Protein AF-A0A7S0VQ17-F1 (afdb_monomer_lite)

Structure (mmCIF, N/CA/C/O backbone):
data_AF-A0A7S0VQ17-F1
#
_entry.id   AF-A0A7S0VQ17-F1
#
loop_
_atom_site.group_PDB
_atom_site.id
_atom_site.type_symbol
_atom_site.label_atom_id
_atom_site.label_alt_id
_atom_site.label_comp_id
_atom_site.label_asym_id
_atom_site.label_entity_id
_atom_site.label_seq_id
_atom_site.pdbx_PDB_ins_code
_atom_site.Cartn_x
_atom_site.Cartn_y
_atom_site.Cartn_z
_atom_site.occupancy
_atom_site.B_iso_or_equiv
_atom_site.auth_seq_id
_atom_site.auth_comp_id
_atom_site.auth_asym_id
_atom_site.auth_atom_id
_atom_site.pdbx_PDB_model_num
ATOM 1 N N . GLY A 1 1 ? 33.296 15.749 -27.685 1.00 45.66 1 GLY A N 1
ATOM 2 C CA . GLY A 1 1 ? 31.907 15.418 -27.319 1.00 45.66 1 GLY A CA 1
ATOM 3 C C . GLY A 1 1 ? 31.870 13.959 -26.936 1.00 45.66 1 GLY A C 1
ATOM 4 O O . GLY A 1 1 ? 32.444 13.172 -27.673 1.00 45.66 1 GLY A O 1
ATOM 5 N N . GLY A 1 2 ? 31.323 13.618 -25.769 1.00 75.00 2 GLY A N 1
ATOM 6 C CA . GLY A 1 2 ? 31.223 12.223 -25.325 1.00 75.00 2 GLY A CA 1
ATOM 7 C C . GLY A 1 2 ? 30.151 11.460 -26.105 1.00 75.00 2 GLY A C 1
ATOM 8 O O . GLY A 1 2 ? 29.160 12.051 -26.528 1.00 75.00 2 GLY A O 1
ATOM 9 N N . GLU A 1 3 ? 30.366 10.164 -26.311 1.00 83.06 3 GLU A N 1
ATOM 10 C CA . GLU A 1 3 ? 29.398 9.268 -26.946 1.00 83.06 3 GLU A CA 1
ATOM 11 C C . GLU A 1 3 ? 28.172 9.067 -26.041 1.00 83.06 3 GLU A C 1
ATOM 13 O O . GLU A 1 3 ? 28.322 8.828 -24.839 1.00 83.06 3 GLU A O 1
ATOM 18 N N . ALA A 1 4 ? 26.966 9.149 -26.611 1.00 90.06 4 ALA A N 1
ATOM 19 C CA . ALA A 1 4 ? 25.723 8.927 -25.878 1.00 90.06 4 ALA A CA 1
ATOM 20 C C . ALA A 1 4 ? 25.688 7.517 -25.261 1.00 90.06 4 ALA A C 1
ATOM 22 O O . ALA A 1 4 ? 26.099 6.536 -25.886 1.00 90.06 4 ALA A O 1
ATOM 23 N N . GLN A 1 5 ? 25.193 7.425 -24.029 1.00 93.00 5 GLN A N 1
ATOM 24 C CA . GLN A 1 5 ? 25.152 6.192 -23.247 1.00 93.00 5 GLN A CA 1
ATOM 25 C C . GLN A 1 5 ? 23.711 5.801 -22.936 1.00 93.00 5 GLN A C 1
ATOM 27 O O . GLN A 1 5 ? 22.866 6.675 -22.746 1.00 93.00 5 GLN A O 1
ATOM 32 N N . VAL A 1 6 ? 23.458 4.497 -22.833 1.00 93.75 6 VAL A N 1
ATOM 33 C CA . VAL A 1 6 ? 22.172 3.926 -22.414 1.00 93.75 6 VAL A CA 1
ATOM 34 C C . VAL A 1 6 ? 22.350 2.727 -21.503 1.00 93.75 6 VAL A C 1
ATOM 36 O O . VAL A 1 6 ? 23.448 2.193 -21.346 1.00 93.75 6 VAL A O 1
ATOM 39 N N . TRP A 1 7 ? 21.250 2.304 -20.890 1.00 93.56 7 TRP A N 1
ATOM 40 C CA . TRP A 1 7 ? 21.247 1.240 -19.900 1.00 93.56 7 TRP A CA 1
ATOM 41 C C . TRP A 1 7 ? 20.634 -0.042 -20.448 1.00 93.56 7 TRP A C 1
ATOM 43 O O . TRP A 1 7 ? 19.640 -0.031 -21.173 1.00 93.56 7 TRP A O 1
ATOM 53 N N . ILE A 1 8 ? 21.220 -1.166 -20.048 1.00 92.94 8 ILE A N 1
ATOM 54 C CA . ILE A 1 8 ? 20.712 -2.507 -20.331 1.00 92.94 8 ILE A CA 1
ATOM 55 C C . ILE A 1 8 ? 20.720 -3.356 -19.058 1.00 92.94 8 ILE A C 1
ATOM 57 O O . ILE A 1 8 ? 21.554 -3.161 -18.175 1.00 92.94 8 ILE A O 1
ATOM 61 N N . SER A 1 9 ? 19.810 -4.325 -18.955 1.00 93.25 9 SER A N 1
ATOM 62 C CA . SER A 1 9 ? 19.790 -5.299 -17.858 1.00 93.25 9 SER A CA 1
ATOM 63 C C . SER A 1 9 ? 21.137 -6.020 -17.732 1.00 93.25 9 SER A C 1
ATOM 65 O O . SER A 1 9 ? 21.588 -6.656 -18.689 1.00 93.25 9 SER A O 1
ATOM 67 N N . LYS A 1 10 ? 21.772 -5.985 -16.547 1.00 93.62 10 LYS A N 1
ATOM 68 C CA . LYS A 1 10 ? 22.988 -6.779 -16.280 1.00 93.62 10 LYS A CA 1
ATOM 69 C C . LYS A 1 10 ? 22.721 -8.261 -16.488 1.00 93.62 10 LYS A C 1
ATOM 71 O O . LYS A 1 10 ? 23.574 -8.954 -17.026 1.00 93.62 10 LYS A O 1
ATOM 76 N N . LEU A 1 11 ? 21.545 -8.748 -16.094 1.00 92.31 11 LEU A N 1
ATOM 77 C CA . LEU A 1 11 ? 21.175 -10.150 -16.275 1.00 92.31 11 LEU A CA 1
ATOM 78 C C . LEU A 1 11 ? 21.203 -10.536 -17.756 1.00 92.31 11 LEU A C 1
ATOM 80 O O . LEU A 1 11 ? 21.809 -11.545 -18.118 1.00 92.31 11 LEU A O 1
ATOM 84 N N . TRP A 1 12 ? 20.593 -9.718 -18.616 1.00 93.94 12 TRP A N 1
ATOM 85 C CA . TRP A 1 12 ? 20.619 -9.962 -20.056 1.00 93.94 12 TRP A CA 1
ATOM 86 C C . TRP A 1 12 ? 22.035 -9.822 -20.628 1.00 93.94 12 TRP A C 1
ATOM 88 O O . TRP A 1 12 ? 22.472 -10.675 -21.396 1.00 93.94 12 TRP A O 1
ATOM 98 N N . TRP A 1 13 ? 22.789 -8.811 -20.192 1.00 93.56 13 TRP A N 1
ATOM 99 C CA . TRP A 1 13 ? 24.187 -8.616 -20.584 1.00 93.56 13 TRP A CA 1
ATOM 100 C C . TRP A 1 13 ? 25.060 -9.838 -20.262 1.00 93.56 13 TRP A C 1
ATOM 102 O O . TRP A 1 13 ? 25.805 -10.321 -21.113 1.00 93.56 13 TRP A O 1
ATOM 112 N N . HIS A 1 14 ? 24.929 -10.390 -19.054 1.00 93.25 14 HIS A N 1
ATOM 113 C CA . HIS A 1 14 ? 25.629 -11.609 -18.657 1.00 93.25 14 HIS A CA 1
ATOM 114 C C . HIS A 1 14 ? 25.197 -12.817 -19.489 1.00 93.25 14 HIS A C 1
ATOM 116 O O . HIS A 1 14 ? 26.055 -13.613 -19.865 1.00 93.25 14 HIS A O 1
ATOM 122 N N . ARG A 1 15 ? 23.907 -12.956 -19.822 1.00 93.50 15 ARG A N 1
ATOM 123 C CA . ARG A 1 15 ? 23.448 -14.012 -20.738 1.00 93.50 15 ARG A CA 1
ATOM 124 C C . ARG A 1 15 ? 24.112 -13.864 -22.104 1.00 93.50 15 ARG A C 1
ATOM 126 O O . ARG A 1 15 ? 24.720 -14.817 -22.571 1.00 93.50 15 ARG A O 1
ATOM 133 N N . TRP A 1 16 ? 24.077 -12.676 -22.702 1.00 93.50 16 TRP A N 1
ATOM 134 C CA . TRP A 1 16 ? 24.693 -12.417 -24.008 1.00 93.50 16 TRP A CA 1
ATOM 135 C C . TRP A 1 16 ? 26.184 -12.784 -24.060 1.00 93.50 16 TRP A C 1
ATOM 137 O O . TRP A 1 16 ? 26.630 -13.342 -25.057 1.00 93.50 16 TRP A O 1
ATOM 147 N N . LEU A 1 17 ? 26.937 -12.549 -22.981 1.00 92.94 17 LEU A N 1
ATOM 148 C CA . LEU A 1 17 ? 28.355 -12.921 -22.904 1.00 92.94 17 LEU A CA 1
ATOM 149 C C . LEU A 1 17 ? 28.613 -14.432 -22.799 1.00 92.94 17 LEU A C 1
ATOM 151 O O . LEU A 1 17 ? 29.710 -14.874 -23.129 1.00 92.94 17 LEU A O 1
ATOM 155 N N . ASN A 1 18 ? 27.651 -15.213 -22.306 1.00 93.56 18 ASN A N 1
ATOM 156 C CA . ASN A 1 18 ? 27.879 -16.607 -21.907 1.00 93.56 18 ASN A CA 1
ATOM 157 C C . ASN A 1 18 ? 27.032 -17.629 -22.678 1.00 93.56 18 ASN A C 1
ATOM 159 O O . ASN A 1 18 ? 27.250 -18.829 -22.520 1.00 93.56 18 ASN A O 1
ATOM 163 N N . VAL A 1 19 ? 26.070 -17.196 -23.499 1.00 91.12 19 VAL A N 1
ATOM 164 C CA . VAL A 1 19 ? 25.218 -18.102 -24.282 1.00 91.12 19 VAL A CA 1
ATOM 165 C C . VAL A 1 19 ? 25.188 -17.740 -25.765 1.00 91.12 19 VAL A C 1
ATOM 167 O O . VAL A 1 19 ? 25.248 -16.575 -26.144 1.00 91.12 19 VAL A O 1
ATOM 170 N N . VAL A 1 20 ? 25.042 -18.760 -26.619 1.00 85.50 20 VAL A N 1
ATOM 171 C CA . VAL A 1 20 ? 25.032 -18.617 -28.090 1.00 85.50 20 VAL A CA 1
ATOM 172 C C . VAL A 1 20 ? 23.834 -17.794 -28.583 1.00 85.50 20 VAL A C 1
ATOM 174 O O . VAL A 1 20 ? 23.954 -17.034 -29.543 1.00 85.50 20 VAL A O 1
ATOM 177 N N . ASN A 1 21 ? 22.680 -17.926 -27.922 1.00 89.94 21 ASN A N 1
ATOM 178 C CA . ASN A 1 21 ? 21.474 -17.160 -28.218 1.00 89.94 21 ASN A CA 1
ATOM 179 C C . ASN A 1 21 ? 20.815 -16.683 -26.909 1.00 89.94 21 ASN A C 1
ATOM 181 O O . ASN A 1 21 ? 20.117 -17.468 -26.267 1.00 89.94 21 ASN A O 1
ATOM 185 N N . PRO A 1 22 ? 21.024 -15.421 -26.494 1.00 90.56 22 PRO A N 1
ATOM 186 C CA . PRO A 1 22 ? 20.433 -14.877 -25.269 1.00 90.56 22 PRO A CA 1
ATOM 187 C C . PRO A 1 22 ? 18.929 -14.588 -25.377 1.00 90.56 22 PRO A C 1
ATOM 189 O O . PRO A 1 22 ? 18.312 -14.256 -24.365 1.00 90.56 22 PRO A O 1
ATOM 192 N N . GLY A 1 23 ? 18.341 -14.705 -26.574 1.00 92.00 23 GLY A N 1
ATOM 193 C CA . GLY A 1 23 ? 16.976 -14.267 -26.856 1.00 92.00 23 GLY A CA 1
ATOM 194 C C . GLY A 1 23 ? 16.841 -12.738 -26.948 1.00 92.00 23 GLY A C 1
ATOM 195 O O . GLY A 1 23 ? 17.851 -12.026 -26.931 1.00 92.00 23 GLY A O 1
ATOM 196 N N . PRO A 1 24 ? 15.601 -12.221 -27.061 1.00 94.12 24 PRO A N 1
ATOM 197 C CA . PRO A 1 24 ? 15.336 -10.785 -27.117 1.00 94.12 24 PRO A CA 1
ATOM 198 C C . PRO A 1 24 ? 15.858 -10.033 -25.894 1.00 94.12 24 PRO A C 1
ATOM 200 O O . PRO A 1 24 ? 15.916 -10.593 -24.797 1.00 94.12 24 PRO A O 1
ATOM 203 N N . ILE A 1 25 ? 16.219 -8.759 -26.076 1.00 92.38 25 ILE A N 1
ATOM 204 C CA . ILE A 1 25 ? 16.595 -7.866 -24.975 1.00 92.38 25 ILE A CA 1
ATOM 205 C C . ILE A 1 25 ? 15.400 -7.725 -24.035 1.00 92.38 25 ILE A C 1
ATOM 207 O O . ILE A 1 25 ? 14.359 -7.172 -24.401 1.00 92.38 25 ILE A O 1
ATOM 211 N N . ASP A 1 26 ? 15.575 -8.250 -22.828 1.00 85.75 26 ASP A N 1
ATOM 212 C CA . ASP A 1 26 ? 14.535 -8.353 -21.815 1.00 85.75 26 ASP A CA 1
ATOM 213 C C . ASP A 1 26 ? 14.658 -7.229 -20.777 1.00 85.75 26 ASP A C 1
ATOM 215 O O . ASP A 1 26 ? 15.728 -7.000 -20.204 1.00 85.75 26 ASP A O 1
ATOM 219 N N . LEU A 1 27 ? 13.536 -6.547 -20.537 1.00 82.31 27 LEU A N 1
ATOM 220 C CA . LEU A 1 27 ? 13.373 -5.515 -19.509 1.00 82.31 27 LEU A CA 1
ATOM 221 C C . LEU A 1 27 ? 12.431 -5.959 -18.385 1.00 82.31 27 LEU A C 1
ATOM 223 O O . LEU A 1 27 ? 11.995 -5.129 -17.586 1.00 82.31 27 LEU A O 1
ATOM 227 N N . THR A 1 28 ? 12.094 -7.246 -18.323 1.00 78.69 28 THR A N 1
ATOM 228 C CA . THR A 1 28 ? 11.279 -7.813 -17.251 1.00 78.69 28 THR A CA 1
ATOM 229 C C . THR A 1 28 ? 11.915 -7.470 -15.906 1.00 78.69 28 THR A C 1
ATOM 231 O O . THR A 1 28 ? 13.086 -7.759 -15.659 1.00 78.69 28 THR A O 1
ATOM 234 N N . GLY A 1 29 ? 11.140 -6.805 -15.048 1.00 83.31 29 GLY A N 1
ATOM 235 C CA . GLY A 1 29 ? 11.601 -6.267 -13.764 1.00 83.31 29 GLY A CA 1
ATOM 236 C C . GLY A 1 29 ? 11.938 -4.770 -13.764 1.00 83.31 29 GLY A C 1
ATOM 237 O O . GLY A 1 29 ? 12.129 -4.220 -12.689 1.00 83.31 2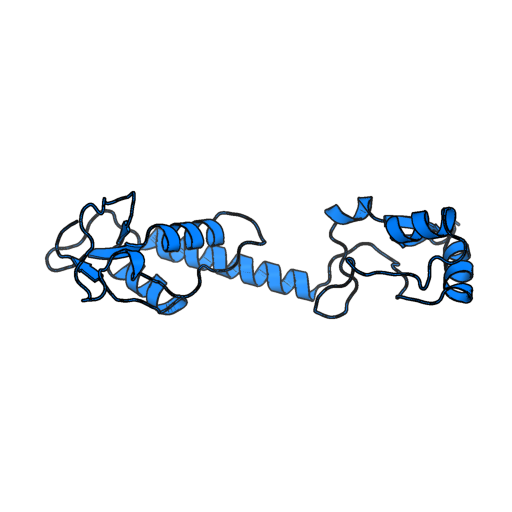9 GLY A O 1
ATOM 238 N N . PHE A 1 30 ? 11.949 -4.103 -14.923 1.00 89.94 30 PHE A N 1
ATOM 239 C CA . PHE A 1 30 ? 12.161 -2.649 -15.056 1.00 89.94 30 PHE A CA 1
ATOM 240 C C . PHE A 1 30 ? 10.968 -1.924 -15.692 1.00 89.94 30 PHE A C 1
ATOM 242 O O . PHE A 1 30 ? 11.077 -0.775 -16.117 1.00 89.94 30 PHE A O 1
ATOM 249 N N . THR A 1 31 ? 9.826 -2.597 -15.795 1.00 88.69 31 THR A N 1
ATOM 250 C CA . THR A 1 31 ? 8.562 -2.033 -16.274 1.00 88.69 31 THR A CA 1
ATOM 251 C C . THR A 1 31 ? 7.527 -2.102 -15.163 1.00 88.69 31 THR A C 1
ATOM 253 O O . THR A 1 31 ? 7.357 -3.159 -14.554 1.00 88.69 31 THR A O 1
ATOM 256 N N . CYS A 1 32 ? 6.816 -1.008 -14.906 1.00 90.81 32 CYS A N 1
ATOM 257 C CA . CYS A 1 32 ? 5.714 -1.013 -13.946 1.00 90.81 32 CYS A CA 1
ATOM 258 C C . CYS A 1 32 ? 4.404 -1.521 -14.570 1.00 90.81 32 CYS A C 1
ATOM 260 O O . CYS A 1 32 ? 4.297 -1.707 -15.784 1.00 90.81 32 CYS A O 1
ATOM 262 N N . HIS A 1 33 ? 3.372 -1.681 -13.736 1.00 90.94 33 HIS A N 1
ATOM 263 C CA . HIS A 1 33 ? 2.029 -2.101 -14.156 1.00 90.94 33 HIS A CA 1
ATOM 264 C C . HIS A 1 33 ? 1.339 -1.113 -15.118 1.00 90.94 33 HIS A C 1
ATOM 266 O O . HIS A 1 33 ? 0.485 -1.517 -15.899 1.00 90.94 33 HIS A O 1
ATOM 272 N N . HIS A 1 34 ? 1.786 0.150 -15.167 1.00 92.06 34 HIS A N 1
ATOM 273 C CA . HIS A 1 34 ? 1.348 1.129 -16.173 1.00 92.06 34 HIS A CA 1
ATOM 274 C C . HIS A 1 34 ? 1.980 0.930 -17.560 1.00 92.06 34 HIS A C 1
ATOM 276 O O . HIS A 1 34 ? 1.771 1.763 -18.443 1.00 92.06 34 HIS A O 1
ATOM 282 N N . GLY A 1 35 ? 2.824 -0.091 -17.741 1.00 88.44 35 GLY A N 1
ATOM 283 C CA . GLY A 1 35 ? 3.521 -0.372 -19.000 1.00 88.44 35 GLY A CA 1
ATOM 284 C C . GLY A 1 35 ? 4.672 0.587 -19.322 1.00 88.44 35 GLY A C 1
ATOM 285 O O . GLY A 1 35 ? 5.131 0.634 -20.461 1.00 88.44 35 GLY A O 1
ATOM 286 N N . LYS A 1 36 ? 5.143 1.372 -18.345 1.00 88.31 36 LYS A N 1
ATOM 287 C CA . LYS A 1 36 ? 6.258 2.321 -18.499 1.00 88.31 36 LYS A CA 1
ATOM 288 C C . LYS A 1 36 ? 7.530 1.759 -17.877 1.00 88.31 36 LYS A C 1
ATOM 290 O O . LYS A 1 36 ? 7.460 0.992 -16.918 1.00 88.31 36 LYS A O 1
ATOM 295 N N . VAL A 1 37 ? 8.687 2.187 -18.384 1.00 88.50 37 VAL A N 1
ATOM 296 C CA . VAL A 1 37 ? 9.970 1.945 -17.712 1.00 88.50 37 VAL A CA 1
ATOM 297 C C . VAL A 1 37 ? 9.916 2.581 -16.319 1.00 88.50 37 VAL A C 1
ATOM 299 O O . VAL A 1 37 ? 9.515 3.735 -16.167 1.00 88.50 37 VAL A O 1
ATOM 302 N N . HIS A 1 38 ? 10.263 1.801 -15.303 1.00 91.19 38 HIS A N 1
ATOM 303 C CA . HIS A 1 38 ? 10.283 2.199 -13.904 1.00 91.19 38 HIS A CA 1
ATOM 304 C C . HIS A 1 38 ? 11.505 1.561 -13.253 1.00 91.19 38 HIS A C 1
ATOM 306 O O . HIS A 1 38 ? 11.574 0.344 -13.093 1.00 91.19 38 HIS A O 1
ATOM 312 N N . ILE A 1 39 ? 12.477 2.400 -12.918 1.00 91.31 39 ILE A N 1
ATOM 313 C CA . ILE A 1 39 ? 13.777 2.004 -12.393 1.00 91.31 39 ILE A CA 1
ATOM 314 C C . ILE A 1 39 ? 14.041 2.868 -11.159 1.00 91.31 39 ILE A C 1
ATOM 316 O O . ILE A 1 39 ? 14.520 3.999 -11.295 1.00 91.31 39 ILE A O 1
ATOM 320 N N . PRO A 1 40 ? 13.709 2.367 -9.959 1.00 87.69 40 PRO A N 1
ATOM 321 C CA . PRO A 1 40 ? 14.085 3.014 -8.714 1.00 87.69 40 PRO A CA 1
ATOM 322 C C . PRO A 1 40 ? 15.611 3.137 -8.596 1.00 87.69 40 PRO A C 1
ATOM 324 O O . PRO A 1 40 ? 16.331 2.287 -9.126 1.00 87.69 40 PRO A O 1
ATOM 327 N N . PRO A 1 41 ? 16.137 4.121 -7.845 1.00 85.81 41 PRO A N 1
ATOM 328 C CA . PRO A 1 41 ? 17.580 4.251 -7.620 1.00 85.81 41 PRO A CA 1
ATOM 329 C C . PRO A 1 41 ? 18.240 2.977 -7.065 1.00 85.81 41 PRO A C 1
ATOM 331 O O . PRO A 1 41 ? 19.373 2.654 -7.413 1.00 85.81 41 PRO A O 1
ATOM 334 N N . SER A 1 42 ? 17.516 2.199 -6.254 1.00 87.50 42 SER A N 1
ATOM 335 C CA . SER A 1 42 ? 17.981 0.909 -5.722 1.00 87.50 42 SER A CA 1
ATOM 336 C C . SER A 1 42 ? 18.246 -0.152 -6.799 1.00 87.50 42 SER A C 1
ATOM 338 O O . SER A 1 42 ? 18.993 -1.101 -6.554 1.00 87.50 42 SER A O 1
ATOM 340 N N . ASP A 1 43 ? 17.680 0.011 -7.995 1.00 90.69 43 ASP A N 1
ATOM 341 C CA . ASP A 1 43 ? 17.804 -0.926 -9.109 1.00 90.69 43 ASP A CA 1
ATOM 342 C C . ASP A 1 43 ? 18.894 -0.540 -10.118 1.00 90.69 43 ASP A C 1
ATOM 344 O O . ASP A 1 43 ? 19.218 -1.345 -10.995 1.00 90.69 43 ASP A O 1
ATOM 348 N N . GLU A 1 44 ? 19.546 0.619 -9.965 1.00 90.31 44 GLU A N 1
ATOM 349 C CA . GLU A 1 44 ? 20.668 1.034 -10.822 1.00 90.31 44 GLU A CA 1
ATOM 350 C C . GLU A 1 44 ? 21.789 -0.018 -10.837 1.00 90.31 44 GLU A C 1
ATOM 352 O O . GLU A 1 44 ? 22.346 -0.353 -11.886 1.00 90.31 44 GLU A O 1
ATOM 357 N N . ALA A 1 45 ? 22.063 -0.641 -9.687 1.00 92.31 45 ALA A N 1
ATOM 358 C CA . ALA A 1 45 ? 23.064 -1.697 -9.562 1.00 92.31 45 ALA A CA 1
ATOM 359 C C . ALA A 1 45 ? 22.753 -2.945 -10.411 1.00 92.31 45 ALA A C 1
ATOM 361 O O . ALA A 1 45 ? 23.650 -3.765 -10.626 1.00 92.31 45 ALA A O 1
ATOM 362 N N . LYS A 1 46 ? 21.526 -3.102 -10.919 1.00 93.00 46 LYS A N 1
ATOM 363 C CA . LYS A 1 46 ? 21.106 -4.192 -11.815 1.00 93.00 46 LYS A CA 1
ATOM 364 C C . LYS A 1 46 ? 21.270 -3.833 -13.297 1.00 93.00 46 LYS A C 1
ATOM 366 O O . LYS A 1 46 ? 21.003 -4.680 -14.150 1.00 93.00 46 LYS A O 1
ATOM 371 N N . LEU A 1 47 ? 21.737 -2.625 -13.617 1.00 93.19 47 LEU A N 1
ATOM 372 C CA . LEU A 1 47 ? 21.879 -2.121 -14.982 1.00 93.19 47 LEU A CA 1
ATOM 373 C C . LEU A 1 47 ? 23.343 -1.917 -15.379 1.00 93.19 47 LEU A C 1
ATOM 375 O O . LEU A 1 47 ? 24.218 -1.621 -14.565 1.00 93.19 47 LEU A O 1
ATOM 379 N N . LYS A 1 48 ? 23.628 -2.115 -16.662 1.00 92.69 48 LYS A N 1
ATOM 380 C CA . LYS A 1 48 ? 24.928 -1.877 -17.280 1.00 92.69 48 LYS A CA 1
ATOM 381 C C . LYS A 1 48 ? 24.798 -0.690 -18.226 1.00 92.69 48 LYS A C 1
ATOM 383 O O . LYS A 1 48 ? 23.988 -0.725 -19.145 1.00 92.69 48 LYS A O 1
ATOM 388 N N . CYS A 1 49 ? 25.610 0.336 -17.995 1.00 94.06 49 CYS A N 1
ATOM 389 C CA . CYS A 1 49 ? 25.765 1.454 -18.915 1.00 94.06 49 CYS A CA 1
ATOM 390 C C . CYS A 1 49 ? 26.633 1.015 -20.106 1.00 94.06 49 CYS A C 1
ATOM 392 O O . CYS A 1 49 ? 27.711 0.432 -19.901 1.00 94.06 49 CYS A O 1
ATOM 394 N N . ILE A 1 50 ? 26.128 1.230 -21.319 1.00 94.19 50 ILE A N 1
ATOM 395 C CA . ILE A 1 50 ? 26.772 0.888 -22.588 1.00 94.19 50 ILE A CA 1
ATOM 396 C C . ILE A 1 50 ? 26.650 2.051 -23.584 1.00 94.19 50 ILE A C 1
ATOM 398 O O . ILE A 1 50 ? 25.678 2.810 -23.527 1.00 94.19 50 ILE A O 1
ATOM 402 N N . PRO A 1 51 ? 27.576 2.163 -24.548 1.00 95.62 51 PRO A N 1
ATOM 403 C CA . PRO A 1 51 ? 27.427 3.105 -25.648 1.00 95.62 51 PRO A CA 1
ATOM 404 C C . PRO A 1 51 ? 26.180 2.835 -26.501 1.00 95.62 51 PRO A C 1
ATOM 406 O O . PRO A 1 51 ? 25.825 1.676 -26.739 1.00 95.62 51 PRO A O 1
ATOM 409 N N . VAL A 1 52 ? 25.550 3.893 -27.024 1.00 94.38 52 VAL A N 1
ATOM 410 C CA . VAL A 1 52 ? 24.405 3.789 -27.956 1.00 94.38 52 VAL A CA 1
ATOM 411 C C . VAL A 1 52 ? 24.744 2.940 -29.182 1.00 94.38 52 VAL A C 1
ATOM 413 O O . VAL A 1 52 ? 23.930 2.129 -29.606 1.00 94.38 52 VAL A O 1
ATOM 416 N N . THR A 1 53 ? 25.966 3.041 -29.700 1.00 94.88 53 THR A N 1
ATOM 417 C CA . THR A 1 53 ? 26.415 2.236 -30.847 1.00 94.88 53 THR A CA 1
ATOM 418 C C . THR A 1 53 ? 26.386 0.731 -30.559 1.00 94.88 53 THR A C 1
ATOM 420 O O . THR A 1 53 ? 26.009 -0.068 -31.419 1.00 94.88 53 THR A O 1
ATOM 423 N N . VAL A 1 54 ? 26.728 0.328 -29.330 1.00 94.81 54 VAL A N 1
ATOM 424 C CA . VAL A 1 54 ? 26.621 -1.065 -28.873 1.00 94.81 54 VAL A CA 1
ATOM 425 C C . VAL A 1 54 ? 25.152 -1.470 -28.767 1.00 94.81 54 VAL A C 1
ATOM 427 O O . VAL A 1 54 ? 24.787 -2.555 -29.217 1.00 94.81 54 VAL A O 1
ATOM 430 N N . TRP A 1 55 ? 24.299 -0.602 -28.219 1.00 94.38 55 TRP A N 1
ATOM 431 C CA . TRP A 1 55 ? 22.855 -0.838 -28.161 1.00 94.38 55 TRP A CA 1
ATOM 432 C C . TRP A 1 55 ? 22.249 -1.074 -29.551 1.00 94.38 55 TRP A C 1
ATOM 434 O O . TRP A 1 55 ? 21.548 -2.069 -29.739 1.00 94.38 55 TRP A O 1
ATOM 444 N N . ASP A 1 56 ? 22.568 -0.226 -30.530 1.00 94.31 56 ASP A N 1
ATOM 445 C CA . ASP A 1 56 ? 22.039 -0.310 -31.896 1.00 94.31 56 ASP A CA 1
ATOM 446 C C . ASP A 1 56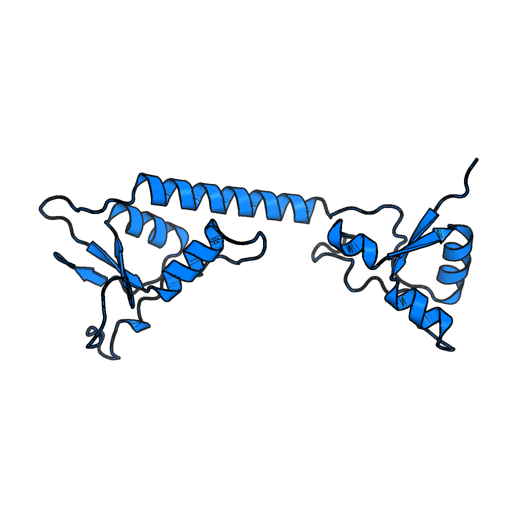 ? 22.389 -1.650 -32.562 1.00 94.31 56 ASP A C 1
ATOM 448 O O . ASP A 1 56 ? 21.541 -2.294 -33.190 1.00 94.31 56 ASP A O 1
ATOM 452 N N . ALA A 1 57 ? 23.618 -2.132 -32.358 1.00 94.38 57 ALA A N 1
ATOM 453 C CA . ALA A 1 57 ? 24.041 -3.443 -32.840 1.00 94.38 57 ALA A CA 1
ATOM 454 C C . ALA A 1 57 ? 23.273 -4.593 -32.160 1.00 94.38 57 ALA A C 1
ATOM 456 O O . ALA A 1 57 ? 22.864 -5.556 -32.822 1.00 94.38 57 ALA A O 1
ATOM 457 N N . LEU A 1 58 ? 23.053 -4.504 -30.843 1.00 94.19 58 LEU A N 1
ATOM 458 C CA . LEU A 1 58 ? 22.340 -5.529 -30.079 1.00 94.19 58 LEU A CA 1
ATOM 459 C C . LEU A 1 58 ? 20.854 -5.586 -30.457 1.00 94.19 58 LEU A C 1
ATOM 461 O O . LEU A 1 58 ? 20.344 -6.675 -30.730 1.00 94.19 58 LEU A O 1
ATOM 465 N N . ILE A 1 59 ? 20.163 -4.444 -30.526 1.00 93.94 59 ILE A N 1
ATOM 466 C CA . ILE A 1 59 ? 18.729 -4.397 -30.845 1.00 93.94 59 ILE A CA 1
ATOM 467 C C . ILE A 1 59 ? 18.459 -4.819 -32.293 1.00 93.94 59 ILE A C 1
ATOM 469 O O . ILE A 1 59 ? 17.468 -5.504 -32.555 1.00 93.94 59 ILE A O 1
ATOM 473 N N . ALA A 1 60 ? 19.357 -4.499 -33.234 1.00 94.50 60 ALA A N 1
ATOM 474 C CA . ALA A 1 60 ? 19.235 -4.931 -34.624 1.00 94.50 60 ALA A CA 1
ATOM 475 C C . ALA A 1 60 ? 19.209 -6.462 -34.743 1.00 94.50 60 ALA A C 1
ATOM 477 O O . ALA A 1 60 ? 18.378 -6.998 -35.487 1.00 94.50 60 ALA A O 1
ATOM 478 N N . LYS A 1 61 ? 20.069 -7.148 -33.975 1.00 94.62 61 LYS A N 1
ATOM 479 C CA . LYS A 1 61 ? 20.233 -8.606 -33.995 1.00 94.62 61 LYS A CA 1
ATOM 480 C C . LYS A 1 61 ? 19.211 -9.349 -33.134 1.00 94.62 61 LYS A C 1
ATOM 482 O O . LYS A 1 61 ? 18.619 -10.312 -33.608 1.00 94.62 61 LYS A O 1
ATOM 487 N N . TYR A 1 62 ? 19.020 -8.931 -31.885 1.00 94.44 62 TYR A N 1
ATOM 488 C CA . TYR A 1 62 ? 18.249 -9.697 -30.901 1.00 94.44 62 TYR A CA 1
ATOM 489 C C . TYR A 1 62 ? 16.802 -9.215 -30.744 1.00 94.44 62 TYR A C 1
ATOM 491 O O . TYR A 1 62 ? 15.968 -9.989 -30.280 1.00 94.44 62 TYR A O 1
ATOM 499 N N . LYS A 1 63 ? 16.472 -7.989 -31.189 1.00 93.19 63 LYS A N 1
ATOM 500 C CA . LYS A 1 63 ? 15.174 -7.322 -30.940 1.00 93.19 63 LYS A CA 1
ATOM 501 C C . LYS A 1 63 ? 14.886 -7.193 -29.430 1.00 93.19 63 LYS A C 1
ATOM 503 O O . LYS A 1 63 ? 15.737 -7.523 -28.606 1.00 93.19 63 LYS A O 1
ATOM 508 N N . GLY A 1 64 ? 13.711 -6.687 -29.051 1.00 88.50 64 GLY A N 1
ATOM 509 C CA . GLY A 1 64 ? 13.281 -6.625 -27.649 1.00 88.50 64 GLY A CA 1
ATOM 510 C C . GLY A 1 64 ? 12.816 -5.247 -27.187 1.00 88.50 64 GLY A C 1
ATOM 511 O O . GLY A 1 64 ? 12.371 -4.435 -27.998 1.00 88.50 64 GLY A O 1
ATOM 512 N N . GLY A 1 65 ? 12.860 -5.050 -25.866 1.00 75.00 65 GLY A N 1
ATOM 513 C CA . GLY A 1 65 ? 12.259 -3.914 -25.162 1.00 75.00 65 GLY A CA 1
ATOM 514 C C . GLY A 1 65 ? 12.830 -2.536 -25.530 1.00 75.00 65 GLY A C 1
ATOM 515 O O . GLY A 1 65 ? 13.860 -2.440 -26.200 1.00 75.00 65 GLY A O 1
ATOM 516 N N . PRO A 1 66 ? 12.160 -1.451 -25.096 1.00 83.44 66 PRO A N 1
ATOM 517 C CA . PRO A 1 66 ? 12.589 -0.088 -25.387 1.00 83.44 66 PRO A CA 1
ATOM 518 C C . PRO A 1 66 ? 13.968 0.237 -24.799 1.00 83.44 66 PRO A C 1
ATOM 520 O O . PRO A 1 66 ? 14.412 -0.325 -23.803 1.00 83.44 66 PRO A O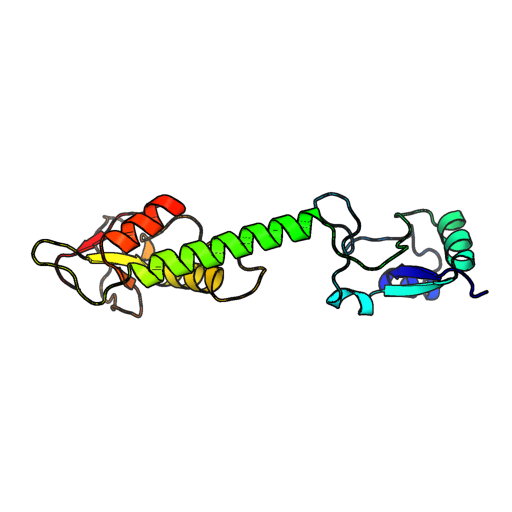 1
ATOM 523 N N . GLN A 1 67 ? 14.640 1.212 -25.396 1.00 85.62 67 GLN A N 1
ATOM 524 C CA . GLN A 1 67 ? 15.896 1.728 -24.870 1.00 85.62 67 GLN A CA 1
ATOM 525 C C . GLN A 1 67 ? 15.674 2.421 -23.516 1.00 85.62 67 GLN A C 1
ATOM 527 O O . GLN A 1 67 ? 14.784 3.263 -23.381 1.00 85.62 67 GLN A O 1
ATOM 532 N N . ILE A 1 68 ? 16.513 2.117 -22.524 1.00 88.25 68 ILE A N 1
ATOM 533 C CA . ILE A 1 68 ? 16.543 2.860 -21.260 1.00 88.25 68 ILE A CA 1
ATOM 534 C C . ILE A 1 68 ? 17.543 4.008 -21.418 1.00 88.25 68 ILE A C 1
ATOM 536 O O . ILE A 1 68 ? 18.745 3.847 -21.201 1.00 88.25 68 ILE A O 1
ATOM 540 N N . GLY A 1 69 ? 17.039 5.171 -21.833 1.00 84.75 69 GLY A N 1
ATOM 541 C CA . GLY A 1 69 ? 17.854 6.379 -22.003 1.00 84.75 69 GLY A CA 1
ATOM 542 C C . GLY A 1 69 ? 18.231 7.065 -20.686 1.00 84.75 69 GLY A C 1
ATOM 543 O O . GLY A 1 69 ? 19.254 7.735 -20.611 1.00 84.75 69 GLY A O 1
ATOM 544 N N . ALA A 1 70 ? 17.429 6.879 -19.637 1.00 83.75 70 ALA A N 1
ATOM 545 C CA . ALA A 1 70 ? 17.666 7.450 -18.318 1.00 83.75 70 ALA A CA 1
ATOM 546 C C . ALA A 1 70 ? 17.106 6.538 -17.224 1.00 83.75 70 ALA A C 1
ATOM 548 O O . ALA A 1 70 ? 16.145 5.798 -17.446 1.00 83.75 70 ALA A O 1
ATOM 549 N N . LEU A 1 71 ? 17.710 6.620 -16.041 1.00 86.50 71 LEU A N 1
ATOM 550 C CA . LEU A 1 71 ? 17.157 6.045 -14.821 1.00 86.50 71 LEU A CA 1
ATOM 551 C C . LEU A 1 71 ? 16.000 6.924 -14.340 1.00 86.50 71 LEU A C 1
ATOM 553 O O . LEU A 1 71 ? 16.030 8.144 -14.515 1.00 86.50 71 LEU A O 1
ATOM 557 N N . GLY A 1 72 ? 14.989 6.316 -13.731 1.00 89.12 72 GLY A N 1
ATOM 558 C CA . GLY A 1 72 ? 13.855 7.064 -13.217 1.00 89.12 72 GLY A CA 1
ATOM 559 C C . GLY A 1 72 ? 12.637 6.200 -12.954 1.00 89.12 72 GLY A C 1
ATOM 560 O O . GLY A 1 72 ? 12.425 5.145 -13.554 1.00 89.12 72 GLY A O 1
ATOM 561 N N . GLU A 1 73 ? 11.807 6.688 -12.048 1.00 91.75 73 GLU A N 1
ATOM 562 C CA . GLU A 1 73 ? 10.556 6.050 -11.685 1.00 91.75 73 GLU A CA 1
ATOM 563 C C . GLU A 1 73 ? 9.412 6.596 -12.547 1.00 91.75 73 GLU A C 1
ATOM 565 O O . GLU A 1 73 ? 9.318 7.791 -12.827 1.00 91.75 73 GLU A O 1
ATOM 570 N N . CYS A 1 74 ? 8.502 5.714 -12.962 1.00 92.06 74 CYS A N 1
ATOM 571 C CA . CYS A 1 74 ? 7.245 6.112 -13.591 1.00 92.06 74 CYS A CA 1
ATOM 572 C C . CYS A 1 74 ? 6.488 7.146 -12.730 1.00 92.06 74 CYS A C 1
ATOM 574 O O . CYS A 1 74 ? 6.142 6.859 -11.585 1.00 92.06 74 CYS A O 1
ATOM 576 N N . GLY A 1 75 ? 6.140 8.302 -13.310 1.00 93.19 75 GLY A N 1
ATOM 577 C CA . GLY A 1 75 ? 5.410 9.363 -12.602 1.00 93.19 75 GLY A CA 1
ATOM 578 C C . GLY A 1 75 ? 4.042 8.940 -12.051 1.00 93.19 75 GLY A C 1
ATOM 579 O O . GLY A 1 75 ? 3.611 9.457 -11.030 1.00 93.19 75 GLY A O 1
ATOM 580 N N . GLN A 1 76 ? 3.382 7.951 -12.667 1.00 94.94 76 GLN A N 1
ATOM 581 C CA . GLN A 1 76 ? 2.142 7.388 -12.113 1.00 94.94 76 GLN A CA 1
ATOM 582 C C . GLN A 1 76 ? 2.410 6.531 -10.869 1.00 94.94 76 GLN A C 1
ATOM 584 O O . GLN A 1 76 ? 1.665 6.634 -9.905 1.00 94.94 76 GLN A O 1
ATOM 589 N N . CYS A 1 77 ? 3.493 5.742 -10.845 1.00 92.94 77 CYS A N 1
ATOM 590 C CA . CYS A 1 77 ? 3.895 5.007 -9.640 1.00 92.94 77 CYS A CA 1
ATOM 591 C C . CYS A 1 77 ? 4.266 5.955 -8.496 1.00 92.94 77 CYS A C 1
ATOM 593 O O . CYS A 1 77 ? 3.964 5.663 -7.342 1.00 92.94 77 CYS A O 1
ATOM 595 N N . LEU A 1 78 ? 4.917 7.080 -8.811 1.00 92.44 78 LEU A N 1
ATOM 596 C CA . LEU A 1 78 ? 5.227 8.112 -7.820 1.00 92.44 78 LEU A CA 1
ATOM 597 C C . LEU A 1 78 ? 3.945 8.728 -7.251 1.00 92.44 78 LEU A C 1
ATOM 599 O O . LEU A 1 78 ? 3.786 8.759 -6.036 1.00 92.44 78 LEU A O 1
ATOM 603 N N . ALA A 1 79 ? 3.000 9.116 -8.110 1.00 94.44 79 ALA A N 1
ATOM 604 C CA . ALA A 1 79 ? 1.715 9.661 -7.675 1.00 94.44 79 ALA A CA 1
ATOM 605 C C . ALA A 1 79 ? 0.902 8.661 -6.828 1.00 94.44 79 ALA A C 1
ATOM 607 O O . ALA A 1 79 ? 0.342 9.035 -5.801 1.00 94.44 79 ALA A O 1
ATOM 608 N N . GLU A 1 80 ? 0.867 7.380 -7.211 1.00 93.25 80 GLU A N 1
ATOM 609 C CA . GLU A 1 80 ? 0.227 6.318 -6.418 1.00 93.25 80 GLU A CA 1
ATOM 610 C C . GLU A 1 80 ? 0.877 6.170 -5.036 1.00 93.25 80 GLU A C 1
ATOM 612 O O . GLU A 1 80 ? 0.177 6.044 -4.031 1.00 93.25 80 GLU A O 1
ATOM 617 N N . ARG A 1 81 ? 2.212 6.218 -4.965 1.00 90.94 81 ARG A N 1
ATOM 618 C CA . ARG A 1 81 ? 2.958 6.152 -3.701 1.00 90.94 81 ARG A CA 1
ATOM 619 C C . ARG A 1 81 ? 2.659 7.357 -2.811 1.00 90.94 81 ARG A C 1
ATOM 621 O O . ARG A 1 81 ? 2.350 7.174 -1.637 1.00 90.94 81 ARG A O 1
ATOM 628 N N . GLU A 1 82 ? 2.699 8.563 -3.368 1.00 92.56 82 GLU A N 1
ATOM 629 C CA . GLU A 1 82 ? 2.385 9.800 -2.646 1.00 92.56 82 GLU A CA 1
ATOM 630 C C . GLU A 1 82 ? 0.952 9.803 -2.109 1.00 92.56 82 GLU A C 1
ATOM 632 O O . GLU A 1 82 ? 0.716 10.211 -0.967 1.00 92.56 82 GLU A O 1
ATOM 637 N N . GLU A 1 83 ? -0.002 9.313 -2.902 1.00 93.75 83 GLU A N 1
ATOM 638 C CA . GLU A 1 83 ? -1.396 9.188 -2.487 1.00 93.75 83 GLU A CA 1
ATOM 639 C C . GLU A 1 83 ? -1.554 8.193 -1.333 1.00 93.75 83 GLU A C 1
ATOM 641 O O . GLU A 1 83 ? -2.215 8.487 -0.331 1.00 93.75 83 GLU A O 1
ATOM 646 N N . MET A 1 84 ? -0.889 7.041 -1.426 1.00 93.12 84 MET A N 1
ATOM 647 C CA . MET A 1 84 ? -0.869 6.060 -0.344 1.00 93.12 84 MET A CA 1
ATOM 648 C C . MET A 1 84 ? -0.228 6.625 0.926 1.00 93.12 84 MET A C 1
ATOM 650 O O . MET A 1 84 ? -0.762 6.434 2.018 1.00 93.12 84 MET A O 1
ATOM 654 N N . ASP A 1 85 ? 0.855 7.388 0.807 1.00 92.44 85 ASP A N 1
ATOM 655 C CA . ASP A 1 85 ? 1.506 8.035 1.948 1.00 92.44 85 ASP A CA 1
ATOM 656 C C . ASP A 1 85 ? 0.634 9.116 2.585 1.00 92.44 85 ASP A C 1
ATOM 658 O O . ASP A 1 85 ? 0.592 9.262 3.811 1.00 92.44 85 ASP A O 1
ATOM 662 N N . ARG A 1 86 ? -0.104 9.869 1.766 1.00 94.25 86 ARG A N 1
ATOM 663 C CA . ARG A 1 86 ? -1.087 10.846 2.238 1.00 94.25 86 ARG A CA 1
ATOM 664 C C . ARG A 1 86 ? -2.187 10.158 3.036 1.00 94.25 86 ARG A C 1
ATOM 666 O O . ARG A 1 86 ? -2.528 10.638 4.118 1.00 94.25 86 ARG A O 1
ATOM 673 N N . ARG A 1 87 ? -2.687 9.020 2.549 1.00 95.12 87 ARG A N 1
ATOM 674 C CA . ARG A 1 87 ? -3.658 8.191 3.268 1.00 95.12 87 ARG A CA 1
ATOM 675 C C . ARG A 1 87 ? -3.096 7.686 4.599 1.00 95.12 87 ARG A C 1
ATOM 677 O O . ARG A 1 87 ? -3.750 7.884 5.619 1.00 95.12 87 ARG A O 1
ATOM 684 N N . ARG A 1 88 ? -1.891 7.104 4.618 1.00 95.12 88 ARG A N 1
ATOM 685 C CA . ARG A 1 88 ? -1.233 6.609 5.847 1.00 95.12 88 ARG A CA 1
ATOM 686 C C . ARG A 1 88 ? -1.160 7.691 6.923 1.00 95.12 88 ARG A C 1
ATOM 688 O O . ARG A 1 88 ? -1.638 7.486 8.036 1.00 95.12 88 ARG A O 1
ATOM 695 N N . ARG A 1 89 ? -0.642 8.872 6.563 1.00 94.69 89 ARG A N 1
ATOM 696 C CA . ARG A 1 89 ? -0.544 10.028 7.473 1.00 94.69 89 ARG A CA 1
ATOM 697 C C . ARG A 1 89 ? -1.909 10.495 7.966 1.00 94.69 89 ARG A C 1
ATOM 699 O O . ARG A 1 89 ? -2.052 10.828 9.138 1.00 94.69 89 ARG A O 1
ATOM 706 N N . TYR A 1 90 ? -2.902 10.538 7.080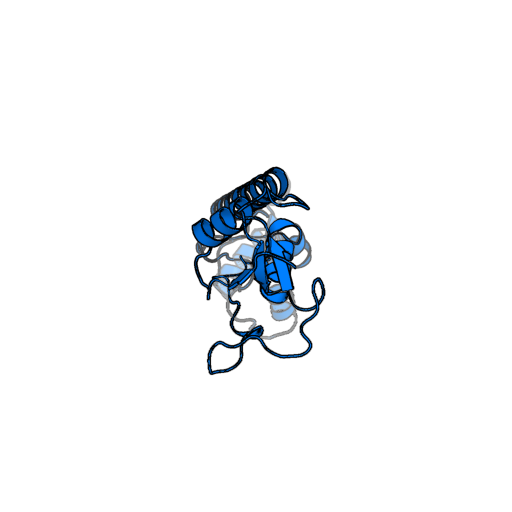 1.00 96.00 90 TYR A N 1
ATOM 707 C CA . TYR A 1 90 ? -4.256 10.949 7.436 1.00 96.00 90 TYR A CA 1
ATOM 708 C C . TYR A 1 90 ? -4.889 9.999 8.458 1.00 96.00 90 TYR A C 1
ATOM 710 O O . TYR A 1 90 ? -5.391 10.454 9.484 1.00 96.00 90 TYR A O 1
ATOM 718 N N . GLU A 1 91 ? -4.824 8.689 8.217 1.00 96.69 91 GLU A N 1
ATOM 719 C CA . GLU A 1 91 ? -5.370 7.688 9.136 1.00 96.69 91 GLU A CA 1
ATOM 720 C C . GLU A 1 91 ? -4.658 7.694 10.489 1.00 96.69 91 GLU A C 1
ATOM 722 O O . GLU A 1 91 ? -5.318 7.709 11.529 1.00 96.69 91 GLU A O 1
ATOM 727 N N . GLN A 1 92 ? -3.322 7.730 10.479 1.00 96.00 92 GLN A N 1
ATOM 728 C CA . GLN A 1 92 ? -2.512 7.797 11.693 1.00 96.00 92 GLN A CA 1
ATOM 729 C C . GLN A 1 92 ? -2.882 9.022 12.532 1.00 96.00 92 GLN A C 1
ATOM 731 O O . GLN A 1 92 ? -3.097 8.897 13.736 1.00 96.00 92 GLN A O 1
ATOM 736 N N . LYS A 1 93 ? -3.003 10.192 11.889 1.00 96.81 93 LYS A N 1
ATOM 737 C CA . LYS A 1 93 ? -3.376 11.444 12.548 1.00 96.81 93 LYS A CA 1
ATOM 738 C C . LYS A 1 93 ? -4.760 11.353 13.186 1.00 96.81 93 LYS A C 1
ATOM 740 O O . LYS A 1 93 ? -4.881 11.639 14.371 1.00 96.81 93 LYS A O 1
ATOM 745 N N . MET A 1 94 ? -5.777 10.920 12.435 1.00 97.69 94 MET A N 1
ATOM 746 C CA . MET A 1 94 ? -7.143 10.835 12.965 1.00 97.69 94 MET A CA 1
ATOM 747 C C . MET A 1 94 ? -7.236 9.890 14.161 1.00 97.69 94 MET A C 1
ATOM 749 O O . MET A 1 94 ? -7.821 10.243 15.176 1.00 97.69 94 MET A O 1
ATOM 753 N N . VAL A 1 95 ? -6.637 8.699 14.067 1.00 97.56 95 VAL A N 1
ATOM 754 C CA . VAL A 1 95 ? -6.672 7.747 15.182 1.00 97.56 95 VAL A CA 1
ATOM 755 C C . VAL A 1 95 ? -5.906 8.299 16.379 1.00 97.56 95 VAL A C 1
ATOM 757 O O . VAL A 1 95 ? -6.418 8.233 17.487 1.00 97.56 95 VAL A O 1
ATOM 760 N N . HIS A 1 96 ? -4.723 8.882 16.176 1.00 96.31 96 HIS A N 1
ATOM 761 C CA . HIS A 1 96 ? -3.928 9.443 17.268 1.00 96.31 96 HIS A CA 1
ATOM 762 C C . HIS A 1 96 ? -4.650 10.576 18.013 1.00 96.31 96 HIS A C 1
ATOM 764 O O . HIS A 1 96 ? -4.601 10.621 19.239 1.00 96.31 96 HIS A O 1
ATOM 770 N N . GLU A 1 97 ? -5.336 11.466 17.292 1.00 97.06 97 GLU A N 1
ATOM 771 C CA . GLU A 1 97 ? -6.087 12.583 17.881 1.00 97.06 97 GLU A CA 1
ATOM 772 C C . GLU A 1 97 ? -7.338 12.117 18.650 1.00 97.06 97 GLU A C 1
ATOM 774 O O . GLU A 1 97 ? -7.727 12.752 19.632 1.00 97.06 97 GLU A O 1
ATOM 779 N N . SER A 1 98 ? -7.941 10.995 18.247 1.00 96.88 98 SER A N 1
ATOM 780 C CA . SER A 1 98 ? -9.163 10.455 18.857 1.00 96.88 98 SER A CA 1
ATOM 781 C C . SER A 1 98 ? -8.918 9.388 19.933 1.00 96.88 98 SER A C 1
ATOM 783 O O . SER A 1 98 ? -9.819 9.102 20.721 1.00 96.88 98 SER A O 1
ATOM 785 N N . ASP A 1 99 ? -7.744 8.754 19.981 1.00 96.38 99 ASP A N 1
ATOM 786 C CA . ASP A 1 99 ? -7.456 7.607 20.851 1.00 96.38 99 ASP A CA 1
ATOM 787 C C . ASP A 1 99 ? -7.248 8.022 22.315 1.00 96.38 99 ASP A C 1
ATOM 789 O O . ASP A 1 99 ? -6.249 8.632 22.696 1.00 96.38 99 ASP A O 1
ATOM 793 N N . LYS A 1 100 ? -8.220 7.665 23.158 1.00 94.06 100 LYS A N 1
ATOM 794 C CA . LYS A 1 100 ? -8.241 7.976 24.591 1.00 94.06 100 LYS A CA 1
ATOM 795 C C . LYS A 1 100 ? -8.075 6.703 25.405 1.00 94.06 100 LYS A C 1
ATOM 797 O O . LYS A 1 100 ? -8.681 5.674 25.115 1.00 94.06 100 LYS A O 1
ATOM 802 N N . THR A 1 101 ? -7.325 6.805 26.498 1.00 91.25 101 THR A N 1
ATOM 803 C CA . THR A 1 101 ? -7.134 5.721 27.476 1.00 91.25 101 THR A CA 1
ATOM 804 C C . THR A 1 101 ? -8.320 5.540 28.428 1.00 91.25 101 THR A C 1
ATOM 806 O O . THR A 1 101 ? -8.310 4.623 29.248 1.00 91.25 101 THR A O 1
ATOM 809 N N . TYR A 1 102 ? -9.350 6.382 28.311 1.00 91.75 102 TYR A N 1
ATOM 810 C CA . TYR A 1 102 ? -10.581 6.332 29.093 1.00 91.75 102 TYR A CA 1
ATOM 811 C C . TYR A 1 102 ? -11.815 6.551 28.206 1.00 91.75 102 TYR A C 1
ATOM 813 O O . TYR A 1 102 ? -11.713 7.032 27.076 1.00 91.75 102 TYR A O 1
ATOM 821 N N . ILE A 1 103 ? -12.982 6.209 28.753 1.00 91.88 103 ILE A N 1
ATOM 822 C CA . ILE A 1 103 ? -14.304 6.471 28.176 1.00 91.88 103 ILE A CA 1
ATOM 823 C C . ILE A 1 103 ? -15.154 7.250 29.185 1.00 91.88 103 ILE A C 1
ATOM 825 O O . ILE A 1 103 ? -14.971 7.095 30.395 1.00 91.88 103 ILE A O 1
ATOM 829 N N . GLU A 1 104 ? -16.075 8.079 28.695 1.00 90.94 104 GLU A N 1
ATOM 830 C CA . GLU A 1 104 ? -17.000 8.836 29.547 1.00 90.94 104 GLU A CA 1
ATOM 831 C C . GLU A 1 104 ? -18.072 7.919 30.170 1.00 90.94 104 GLU A C 1
ATOM 833 O O . GLU A 1 104 ? -18.383 6.856 29.617 1.00 90.94 104 GLU A O 1
ATOM 838 N N . PRO A 1 105 ? -18.700 8.309 31.296 1.00 90.56 105 PRO A N 1
ATOM 839 C CA . PRO A 1 105 ? -19.819 7.564 31.865 1.00 90.56 105 PRO A CA 1
ATOM 840 C C . PRO A 1 105 ? -20.938 7.314 30.841 1.00 90.56 105 PRO A C 1
ATOM 842 O O . PRO A 1 105 ? -21.396 8.227 30.159 1.00 90.56 105 PRO A O 1
ATOM 845 N N . GLY A 1 106 ? -21.387 6.060 30.737 1.00 89.31 106 GLY A N 1
ATOM 846 C CA . GLY A 1 106 ? -22.415 5.643 29.774 1.00 89.31 106 GLY A CA 1
ATOM 847 C C . GLY A 1 106 ? -21.888 5.293 28.378 1.00 89.31 106 GLY A C 1
ATOM 848 O O . GLY A 1 106 ? -22.656 4.801 27.554 1.00 89.31 106 GLY A O 1
ATOM 849 N N . GLN A 1 107 ? -20.594 5.486 28.110 1.00 92.88 107 GLN A N 1
ATOM 850 C CA . GLN A 1 107 ? -19.952 4.981 26.898 1.00 92.88 107 GLN A CA 1
ATOM 851 C C . GLN A 1 107 ? -19.501 3.524 27.062 1.00 92.88 107 GLN A C 1
ATOM 853 O O . GLN A 1 107 ? -19.552 2.938 28.146 1.00 92.88 107 GLN A O 1
ATOM 858 N N . ALA A 1 108 ? -19.054 2.934 25.956 1.00 95.06 108 ALA A N 1
ATOM 859 C CA . ALA A 1 108 ? -18.537 1.580 25.915 1.00 95.06 108 ALA A CA 1
ATOM 860 C C . ALA A 1 108 ? -17.242 1.509 25.103 1.00 95.06 108 ALA A C 1
ATOM 862 O O . ALA A 1 108 ? -16.990 2.317 24.207 1.00 95.06 108 ALA A O 1
ATOM 863 N N . TRP A 1 109 ? -16.441 0.504 25.425 1.00 96.88 109 TRP A N 1
ATOM 864 C CA . TRP A 1 109 ? -15.282 0.090 24.661 1.00 96.88 109 TRP A CA 1
ATOM 865 C C . TRP A 1 109 ? -15.696 -0.782 23.484 1.00 96.88 109 TRP A C 1
ATOM 867 O O . TRP A 1 109 ? -16.571 -1.642 23.606 1.00 96.88 109 TRP A O 1
ATOM 877 N N . PHE A 1 110 ? -15.001 -0.597 22.373 1.00 97.62 110 PHE A N 1
ATOM 878 C CA . PHE A 1 110 ? -15.096 -1.426 21.182 1.00 97.62 110 PHE A CA 1
ATOM 879 C C . PHE A 1 110 ? -13.847 -2.286 21.084 1.00 97.62 110 PHE A C 1
ATOM 881 O O . PHE A 1 110 ? -12.734 -1.794 21.274 1.00 97.62 110 PHE A O 1
ATOM 888 N N . ILE A 1 111 ? -14.025 -3.577 20.830 1.00 97.69 111 ILE A N 1
ATOM 889 C CA . ILE A 1 111 ? -12.908 -4.514 20.762 1.00 97.69 111 ILE A CA 1
ATOM 890 C C . ILE A 1 111 ? -12.410 -4.626 19.323 1.00 97.69 111 ILE A C 1
ATOM 892 O O . ILE A 1 111 ? -13.198 -4.794 18.392 1.00 97.69 111 ILE A O 1
ATOM 896 N N . VAL A 1 112 ? -11.091 -4.547 19.169 1.00 98.00 112 VAL A N 1
ATOM 897 C CA . VAL A 1 112 ? -10.375 -4.758 17.912 1.00 98.00 112 VAL A CA 1
ATOM 898 C C . VAL A 1 112 ? -9.363 -5.880 18.111 1.00 98.00 112 VAL A C 1
ATOM 900 O O . VAL A 1 112 ? -8.538 -5.819 19.030 1.00 98.00 112 VAL A O 1
ATOM 903 N N . ASP A 1 113 ? -9.420 -6.892 17.252 1.00 98.19 113 ASP A N 1
ATOM 904 C CA . ASP A 1 113 ? -8.437 -7.971 17.191 1.00 98.19 113 ASP A CA 1
ATOM 905 C C . ASP A 1 113 ? -7.003 -7.438 17.016 1.00 98.19 113 ASP A C 1
ATOM 907 O O . ASP A 1 113 ? -6.724 -6.505 16.250 1.00 98.19 113 ASP A O 1
ATOM 911 N N . LYS A 1 114 ? -6.065 -8.031 17.759 1.00 97.62 114 LYS A N 1
ATOM 912 C CA . LYS A 1 114 ? -4.670 -7.586 17.780 1.00 97.62 114 LYS A CA 1
ATOM 913 C C . LYS A 1 114 ? -3.977 -7.799 16.436 1.00 97.62 114 LYS A C 1
ATOM 915 O O . LYS A 1 114 ? -3.147 -6.964 16.079 1.00 97.62 114 LYS A O 1
ATOM 920 N N . GLN A 1 115 ? -4.298 -8.860 15.695 1.00 97.12 115 GLN A N 1
ATOM 921 C CA . GLN A 1 115 ? -3.685 -9.141 14.395 1.00 97.12 115 GLN A CA 1
ATOM 922 C C . GLN A 1 115 ? -4.118 -8.106 13.354 1.00 97.12 115 GLN A C 1
ATOM 924 O O . GLN A 1 115 ? -3.278 -7.593 12.604 1.00 97.12 115 GLN A O 1
ATOM 929 N N . TRP A 1 116 ? -5.405 -7.750 13.334 1.00 98.12 116 TRP A N 1
ATOM 930 C CA . TRP A 1 116 ? -5.884 -6.664 12.479 1.00 98.12 116 TRP A CA 1
ATOM 931 C C . TRP A 1 116 ? -5.202 -5.341 12.846 1.00 98.12 116 TRP A C 1
ATOM 933 O O . TRP A 1 116 ? -4.657 -4.656 11.979 1.00 98.12 116 TRP A O 1
ATOM 943 N N . LEU A 1 117 ? -5.127 -5.019 14.143 1.00 97.31 117 LEU A N 1
ATOM 944 C CA . LEU A 1 117 ? -4.487 -3.788 14.609 1.00 97.31 117 LEU A CA 1
ATOM 945 C C . LEU A 1 117 ? -2.988 -3.741 14.278 1.00 97.31 117 LEU A C 1
ATOM 947 O O . LEU A 1 117 ? -2.476 -2.684 13.925 1.00 97.31 117 LEU A O 1
ATOM 951 N N . GLN A 1 118 ? -2.274 -4.864 14.364 1.00 96.06 118 GLN A N 1
ATOM 952 C CA . GLN A 1 118 ? -0.874 -4.962 13.939 1.00 96.06 118 GLN A CA 1
ATOM 953 C C . GLN A 1 118 ? -0.718 -4.727 12.438 1.00 96.06 118 GLN A C 1
ATOM 955 O O . GLN A 1 118 ? 0.209 -4.037 12.029 1.00 96.06 118 GLN A O 1
ATOM 960 N N . SER A 1 119 ? -1.638 -5.249 11.628 1.00 96.25 119 SER A N 1
ATOM 961 C CA . SER A 1 119 ? -1.642 -5.017 10.181 1.00 96.25 119 SER A CA 1
ATOM 962 C C . SER A 1 119 ? -1.894 -3.541 9.861 1.00 96.25 119 SER A C 1
ATOM 964 O O . SER A 1 119 ? -1.228 -2.975 8.997 1.00 96.25 119 SER A O 1
ATOM 966 N N . TRP A 1 120 ? -2.796 -2.888 10.603 1.00 97.19 120 TRP A N 1
ATOM 967 C CA . TRP A 1 120 ? -3.024 -1.448 10.489 1.00 97.19 120 TRP A CA 1
ATOM 968 C C . TRP A 1 120 ? -1.793 -0.639 10.918 1.00 97.19 120 TRP A C 1
ATOM 970 O O . TRP A 1 120 ? -1.369 0.255 10.192 1.00 97.19 120 TRP A O 1
ATOM 980 N N . LEU A 1 121 ? -1.175 -0.980 12.055 1.00 95.56 121 LEU A N 1
ATOM 981 C CA . LEU A 1 121 ? 0.047 -0.328 12.537 1.00 95.56 121 LEU A CA 1
ATOM 982 C C . LEU A 1 121 ? 1.199 -0.480 11.542 1.00 95.56 121 LEU A C 1
ATOM 984 O O . LEU A 1 121 ? 1.894 0.497 11.286 1.00 95.56 121 LEU A O 1
ATOM 988 N N . ALA A 1 122 ? 1.374 -1.667 10.959 1.00 94.56 122 ALA A N 1
ATOM 989 C CA . ALA A 1 122 ? 2.347 -1.890 9.899 1.00 94.56 122 ALA A CA 1
ATOM 990 C C . ALA A 1 122 ? 2.029 -1.011 8.684 1.00 94.56 122 ALA A C 1
ATOM 992 O O . ALA A 1 122 ? 2.917 -0.352 8.171 1.00 94.56 122 ALA A O 1
ATOM 993 N N . PHE A 1 123 ? 0.764 -0.912 8.267 1.00 95.38 123 PHE A N 1
ATOM 994 C CA . PHE A 1 123 ? 0.365 -0.045 7.158 1.00 95.38 123 PHE A CA 1
ATOM 995 C C . PHE A 1 123 ? 0.688 1.442 7.391 1.00 95.38 123 PHE A C 1
ATOM 997 O O . PHE A 1 123 ? 1.155 2.106 6.463 1.00 95.38 123 PHE A O 1
ATOM 1004 N N . VAL A 1 124 ? 0.430 1.977 8.592 1.00 94.94 124 VAL A N 1
ATOM 1005 C CA . VAL A 1 124 ? 0.604 3.415 8.876 1.00 94.94 124 VAL A CA 1
ATOM 1006 C C . VAL A 1 124 ? 2.010 3.806 9.344 1.00 94.94 124 VAL A C 1
ATOM 1008 O O . VAL A 1 124 ? 2.381 4.965 9.171 1.00 94.94 124 VAL A O 1
ATOM 1011 N N . ASN A 1 125 ? 2.788 2.879 9.921 1.00 89.00 125 ASN A N 1
ATOM 1012 C CA . ASN A 1 125 ? 4.112 3.161 10.497 1.00 89.00 125 ASN A CA 1
ATOM 1013 C C . ASN A 1 125 ? 5.286 2.528 9.731 1.00 89.00 125 ASN A C 1
ATOM 1015 O O . ASN A 1 125 ? 6.407 3.019 9.856 1.00 89.00 125 ASN A O 1
ATOM 1019 N N . GLU A 1 126 ? 5.074 1.436 8.992 1.00 67.25 126 GLU A N 1
ATOM 1020 C CA . GLU A 1 126 ? 6.149 0.647 8.382 1.00 67.25 126 GLU A CA 1
ATOM 1021 C C . GLU A 1 126 ? 6.015 0.593 6.858 1.00 67.25 126 GLU A C 1
ATOM 1023 O O . GLU A 1 126 ? 4.977 0.210 6.338 1.00 67.25 126 GLU A O 1
ATOM 1028 N N . ASP A 1 127 ? 7.122 0.875 6.167 1.00 62.59 127 ASP A N 1
ATOM 1029 C CA . ASP A 1 127 ? 7.393 0.540 4.765 1.00 62.59 127 ASP A CA 1
ATOM 1030 C C . ASP A 1 127 ? 6.374 1.041 3.710 1.00 62.59 127 ASP A C 1
ATOM 1032 O O . ASP A 1 127 ? 5.165 0.800 3.741 1.00 62.59 127 ASP A O 1
ATOM 1036 N N . LEU A 1 128 ? 6.890 1.671 2.653 1.00 64.38 128 LEU A N 1
ATOM 1037 C CA . LEU A 1 128 ? 6.090 2.179 1.533 1.00 64.38 128 LEU A CA 1
ATOM 1038 C C . LEU A 1 128 ? 5.287 1.070 0.824 1.00 64.38 128 LEU A C 1
ATOM 1040 O O . LEU A 1 128 ? 4.370 1.368 0.053 1.00 64.38 128 LEU A O 1
ATOM 1044 N N . HIS A 1 129 ? 5.588 -0.197 1.115 1.00 73.81 129 HIS A N 1
ATOM 1045 C CA . HIS A 1 129 ? 5.053 -1.380 0.454 1.00 73.81 129 HIS A CA 1
ATOM 1046 C C . HIS A 1 129 ? 4.010 -2.172 1.253 1.00 73.81 129 HIS A C 1
ATOM 1048 O O . HIS A 1 129 ? 3.423 -3.103 0.696 1.00 73.81 129 HIS A O 1
ATOM 1054 N N . ARG A 1 130 ? 3.732 -1.843 2.525 1.00 88.81 130 ARG A N 1
ATOM 1055 C CA . ARG A 1 130 ? 2.678 -2.557 3.267 1.00 88.81 130 ARG A CA 1
ATOM 1056 C C . ARG A 1 130 ? 1.287 -2.178 2.736 1.00 88.81 130 ARG A C 1
ATOM 1058 O O . ARG A 1 130 ? 1.000 -0.981 2.616 1.00 88.81 130 ARG A O 1
ATOM 1065 N N . PRO A 1 131 ? 0.424 -3.163 2.413 1.00 91.88 131 PRO A N 1
ATOM 1066 C CA . PRO A 1 131 ? -0.953 -2.898 2.020 1.00 91.88 131 PRO A CA 1
ATOM 1067 C C . PRO A 1 131 ? -1.810 -2.522 3.241 1.00 91.88 131 PRO A C 1
ATOM 1069 O O . PRO A 1 131 ? -1.437 -2.838 4.372 1.00 91.88 131 PRO A O 1
ATOM 1072 N N . PRO A 1 132 ? -2.975 -1.884 3.033 1.00 95.12 132 PRO A N 1
ATOM 1073 C CA . PRO A 1 132 ? -3.951 -1.677 4.100 1.00 95.12 132 PRO A CA 1
ATOM 1074 C C . PRO A 1 132 ? -4.421 -3.016 4.710 1.00 95.12 132 PRO A C 1
ATOM 1076 O O . PRO A 1 132 ? -4.474 -4.019 3.996 1.00 95.12 132 PRO A O 1
ATOM 1079 N N . PRO A 1 133 ? -4.835 -3.043 5.993 1.00 96.12 133 PRO A N 1
ATOM 1080 C CA . PRO A 1 133 ? -5.182 -4.266 6.736 1.00 96.12 133 PRO A CA 1
ATOM 1081 C C . PRO A 1 133 ? -6.425 -5.024 6.231 1.00 96.12 133 PRO A C 1
ATOM 1083 O O . PRO A 1 133 ? -6.723 -6.104 6.733 1.00 96.12 133 PRO A O 1
ATOM 1086 N N . GLY A 1 134 ? -7.164 -4.477 5.261 1.00 96.94 134 GLY A N 1
ATOM 1087 C CA . GLY A 1 134 ? -8.468 -5.004 4.851 1.00 96.94 134 GLY A CA 1
ATOM 1088 C C . GLY A 1 134 ? -9.566 -4.754 5.898 1.00 96.94 134 GLY A C 1
ATOM 1089 O O . GLY A 1 134 ? -9.355 -3.970 6.830 1.00 96.94 134 GLY A O 1
ATOM 1090 N N . PRO A 1 135 ? -10.751 -5.375 5.746 1.00 98.31 135 PRO A N 1
ATOM 1091 C CA . PRO A 1 135 ? -11.857 -5.215 6.689 1.00 98.31 135 PRO A CA 1
ATOM 1092 C C . PRO A 1 135 ? -11.486 -5.653 8.105 1.00 98.31 135 PRO A C 1
ATOM 1094 O O . PRO A 1 135 ? -10.711 -6.594 8.277 1.00 98.31 135 PRO A O 1
ATOM 1097 N N . ILE A 1 136 ? -12.054 -4.995 9.119 1.00 98.50 136 ILE A N 1
ATOM 1098 C CA . ILE A 1 136 ? -11.892 -5.420 10.516 1.00 98.50 136 ILE A CA 1
ATOM 1099 C C . ILE A 1 136 ? -12.430 -6.849 10.642 1.00 98.50 136 ILE A C 1
ATOM 1101 O O . ILE A 1 136 ? -13.546 -7.113 10.197 1.00 98.50 136 ILE A O 1
ATOM 1105 N N . SER A 1 137 ? -11.664 -7.758 11.247 1.00 97.44 137 SER A N 1
ATOM 1106 C CA . SER A 1 137 ? -12.140 -9.100 11.598 1.00 97.44 137 SER A CA 1
ATOM 1107 C C . SER A 1 137 ? -11.897 -9.356 13.078 1.00 97.44 137 SER A C 1
ATOM 1109 O O . SER A 1 137 ? -10.756 -9.400 13.530 1.00 97.44 137 SER A O 1
ATOM 1111 N N . ASN A 1 138 ? -12.988 -9.526 13.822 1.00 97.69 138 ASN A N 1
ATOM 1112 C CA . ASN A 1 138 ? -12.981 -9.944 15.224 1.00 97.69 138 ASN A CA 1
ATOM 1113 C C . ASN A 1 138 ? -13.335 -11.433 15.388 1.00 97.69 138 ASN A C 1
ATOM 1115 O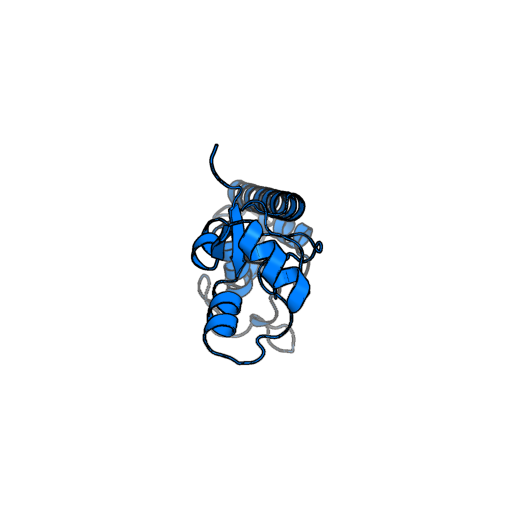 O . ASN A 1 138 ? -13.491 -11.902 16.513 1.00 97.69 138 ASN A O 1
ATOM 1119 N N . ASP A 1 139 ? -13.456 -12.185 14.291 1.00 95.94 139 ASP A N 1
ATOM 1120 C CA . ASP A 1 139 ? -13.906 -13.585 14.304 1.00 95.94 139 ASP A CA 1
ATOM 1121 C C . ASP A 1 139 ? -12.986 -14.476 15.145 1.00 95.94 139 ASP A C 1
ATOM 1123 O O . ASP A 1 139 ? -13.441 -15.380 15.836 1.00 95.94 139 ASP A O 1
ATOM 1127 N N . ARG A 1 140 ? -11.684 -14.161 15.170 1.00 94.81 140 ARG A N 1
ATOM 1128 C CA . ARG A 1 140 ? -10.673 -14.857 15.985 1.00 94.81 140 ARG A CA 1
ATOM 1129 C C . ARG A 1 140 ? -10.898 -14.738 17.490 1.00 94.81 140 ARG A C 1
ATOM 1131 O O . ARG A 1 140 ? -10.239 -15.443 18.247 1.00 94.81 140 ARG A O 1
ATOM 1138 N N . LEU A 1 141 ? -11.758 -13.820 17.922 1.00 96.88 141 LEU A N 1
ATOM 1139 C CA . LEU A 1 141 ? -12.083 -13.593 19.327 1.00 96.88 141 LEU A CA 1
ATOM 1140 C C . LEU A 1 141 ? -13.353 -14.337 19.748 1.00 96.88 141 LEU A C 1
ATOM 1142 O O . LEU A 1 141 ? -13.720 -14.281 20.923 1.00 96.88 141 LEU A O 1
ATOM 1146 N N . LEU A 1 142 ? -14.034 -15.000 18.810 1.00 96.44 142 LEU A N 1
ATOM 1147 C CA . LEU A 1 142 ? -15.337 -15.610 19.019 1.00 96.44 142 LEU A CA 1
ATOM 1148 C C . LEU A 1 142 ? -15.312 -17.109 18.700 1.00 96.44 142 LEU A C 1
ATOM 1150 O O . LEU A 1 142 ? -14.621 -17.571 17.794 1.00 96.44 142 LEU A O 1
ATOM 1154 N N . ALA A 1 143 ? -16.098 -17.872 19.449 1.00 95.25 143 ALA A N 1
ATOM 1155 C CA . ALA A 1 143 ? -16.481 -19.225 19.093 1.00 95.25 143 ALA A CA 1
ATOM 1156 C C . ALA A 1 143 ? -17.511 -19.209 17.951 1.00 95.25 143 ALA A C 1
ATOM 1158 O O . ALA A 1 143 ? -18.055 -18.170 17.572 1.00 95.25 143 ALA A O 1
ATOM 1159 N N . GLN A 1 144 ? -17.814 -20.390 17.408 1.00 91.19 144 GLN A N 1
ATOM 1160 C CA . GLN A 1 144 ? -18.745 -20.544 16.285 1.00 91.19 144 GLN A CA 1
ATOM 1161 C C . GLN A 1 144 ? -20.171 -20.055 16.598 1.00 91.19 144 GLN A C 1
ATOM 1163 O O . GLN A 1 144 ? -20.907 -19.681 15.689 1.00 91.19 144 GLN A O 1
ATOM 1168 N N . ASP A 1 145 ? -20.556 -20.040 17.873 1.00 92.44 145 ASP A N 1
ATOM 1169 C CA . ASP A 1 145 ? -21.849 -19.540 18.347 1.00 92.44 145 ASP A CA 1
ATOM 1170 C C . ASP A 1 145 ? -21.861 -18.020 18.617 1.00 92.44 145 ASP A C 1
ATOM 1172 O O . ASP A 1 145 ? -22.883 -17.472 19.028 1.00 92.44 145 ASP A O 1
ATOM 1176 N N . GLY A 1 146 ? -20.740 -17.326 18.384 1.00 90.12 146 GLY A N 1
ATOM 1177 C CA . GLY A 1 146 ? -20.582 -15.893 18.630 1.00 90.12 146 GLY A CA 1
ATOM 1178 C C . GLY A 1 146 ? -20.250 -15.524 20.080 1.00 90.12 146 GLY A C 1
ATOM 1179 O O . GLY A 1 146 ? -20.157 -14.333 20.393 1.00 90.12 146 GLY A O 1
ATOM 1180 N N . SER A 1 147 ? -20.061 -16.500 20.972 1.00 91.44 147 SER A N 1
ATOM 1181 C CA . SER A 1 147 ? -19.563 -16.250 22.328 1.00 91.44 147 SER A CA 1
ATOM 1182 C C . SER A 1 147 ? -18.058 -15.931 22.315 1.00 91.44 147 SER A C 1
ATOM 1184 O O . SER A 1 147 ? -17.344 -16.396 21.430 1.00 91.44 147 SER A O 1
ATOM 1186 N N . PRO A 1 148 ? -17.531 -15.116 23.248 1.00 91.75 148 PRO A N 1
ATOM 1187 C CA . PRO A 1 148 ? -16.094 -14.857 23.327 1.00 91.75 148 PRO A CA 1
ATOM 1188 C C . PRO A 1 148 ? -15.304 -16.124 23.656 1.00 91.75 148 PRO A C 1
ATOM 1190 O O . PRO A 1 148 ? -15.709 -16.879 24.538 1.00 91.75 148 PRO A O 1
ATOM 1193 N N . LEU A 1 149 ? -14.151 -16.318 23.012 1.00 94.56 149 LEU A N 1
ATOM 1194 C CA . LEU A 1 149 ? -13.235 -17.397 23.387 1.00 94.56 149 LEU A CA 1
ATOM 1195 C C . LEU A 1 149 ? -12.684 -17.190 24.807 1.00 94.56 149 LEU A C 1
ATOM 1197 O O . LEU A 1 149 ? -12.466 -16.061 25.258 1.00 94.56 149 LEU A O 1
ATOM 1201 N N . GLU A 1 150 ? -12.425 -18.294 25.502 1.00 92.75 150 GLU A N 1
ATOM 1202 C CA . GLU A 1 150 ? -11.808 -18.278 26.828 1.00 92.75 150 GLU A CA 1
ATOM 1203 C C . GLU A 1 150 ? -10.306 -17.958 26.754 1.00 92.75 150 GLU A C 1
ATOM 1205 O O . GLU A 1 150 ? -9.636 -18.236 25.759 1.00 92.75 150 GLU A O 1
ATOM 1210 N N . GLY A 1 151 ? -9.763 -17.368 27.824 1.00 93.12 151 GLY A N 1
ATOM 1211 C CA . GLY A 1 151 ? -8.327 -17.086 27.943 1.00 93.12 151 GLY A CA 1
ATOM 1212 C C . GLY A 1 151 ? -7.810 -15.921 27.090 1.00 93.12 151 GLY A C 1
ATOM 1213 O O . GLY A 1 151 ? -6.601 -15.755 26.970 1.00 93.12 151 GLY A O 1
ATOM 1214 N N . LEU A 1 152 ? -8.692 -15.111 26.495 1.00 94.06 152 LEU A N 1
ATOM 1215 C CA . LEU A 1 152 ? -8.283 -13.917 25.753 1.00 94.06 152 LEU A CA 1
ATOM 1216 C C . LEU A 1 152 ? -7.790 -12.816 26.699 1.00 94.06 152 LEU A C 1
ATOM 1218 O O . LEU A 1 152 ? -8.508 -12.378 27.598 1.00 94.06 152 LEU A O 1
ATOM 1222 N N . GLU A 1 153 ? -6.594 -12.302 26.431 1.00 94.25 153 GLU A N 1
ATOM 1223 C CA . GLU A 1 153 ? -5.950 -11.261 27.223 1.00 94.25 153 GLU A CA 1
ATOM 1224 C C . GLU A 1 153 ? -5.905 -9.917 26.485 1.00 94.25 153 GLU A C 1
ATOM 1226 O O . GLU A 1 153 ? -5.519 -9.804 25.311 1.00 94.25 153 GLU A O 1
ATOM 1231 N N . ARG A 1 154 ? -6.245 -8.848 27.212 1.00 93.19 154 ARG A N 1
ATOM 1232 C CA . ARG A 1 154 ? -6.121 -7.474 26.722 1.00 93.19 154 ARG A CA 1
ATOM 1233 C C . ARG A 1 154 ? -4.657 -7.140 26.436 1.00 93.19 154 ARG A C 1
ATOM 1235 O O . ARG A 1 154 ? -3.790 -7.292 27.286 1.00 93.19 154 ARG A O 1
ATOM 1242 N N . GLY A 1 155 ? -4.399 -6.594 25.254 1.00 91.38 155 GLY A N 1
ATOM 1243 C CA . GLY A 1 155 ? -3.066 -6.233 24.771 1.00 91.38 155 GLY A CA 1
ATOM 1244 C C . GLY A 1 155 ? -2.378 -7.352 23.990 1.00 91.38 155 GLY A C 1
ATOM 1245 O O . GLY A 1 155 ? -1.594 -7.039 23.087 1.00 91.38 155 GLY A O 1
ATOM 1246 N N . LEU A 1 156 ? -2.726 -8.612 24.278 1.00 95.06 156 LEU A N 1
ATOM 1247 C CA . LEU A 1 156 ? -2.150 -9.804 23.658 1.00 95.06 156 LEU A CA 1
ATOM 1248 C C . LEU A 1 156 ? -3.026 -10.316 22.508 1.00 95.06 156 LEU A C 1
ATOM 1250 O O . LEU A 1 156 ? -2.527 -10.501 21.401 1.00 95.06 156 LEU A O 1
ATOM 1254 N N . ASN A 1 157 ? -4.335 -10.454 22.734 1.00 97.06 157 ASN A N 1
ATOM 1255 C CA . ASN A 1 157 ? -5.286 -10.923 21.719 1.00 97.06 157 ASN A CA 1
ATOM 1256 C C . ASN A 1 157 ? -6.143 -9.798 21.140 1.00 97.06 157 ASN A C 1
ATOM 1258 O O . ASN A 1 157 ? -6.501 -9.837 19.968 1.00 97.06 157 ASN A O 1
ATOM 1262 N N . TYR A 1 158 ? -6.453 -8.777 21.938 1.00 97.12 158 TYR A N 1
ATOM 1263 C CA . TYR A 1 158 ? -7.307 -7.676 21.504 1.00 97.12 158 TYR A CA 1
ATOM 1264 C C . TYR A 1 158 ? -6.933 -6.348 22.159 1.00 97.12 158 TYR A C 1
ATOM 1266 O O . TYR A 1 158 ? -6.229 -6.295 23.171 1.00 97.12 158 TYR A O 1
ATOM 1274 N N . ARG A 1 159 ? -7.446 -5.252 21.602 1.00 96.81 159 ARG A N 1
ATOM 1275 C CA . ARG A 1 159 ? -7.390 -3.914 22.193 1.00 96.81 159 ARG A CA 1
ATOM 1276 C C . ARG A 1 159 ? -8.799 -3.336 22.299 1.00 96.81 159 ARG A C 1
ATOM 1278 O O . ARG A 1 159 ? -9.572 -3.420 21.354 1.00 96.81 159 ARG A O 1
ATOM 1285 N N . GLY A 1 160 ? -9.104 -2.720 23.438 1.00 96.81 160 GLY A N 1
ATOM 1286 C CA . GLY A 1 160 ? -10.265 -1.847 23.564 1.00 96.81 160 GLY A CA 1
ATOM 1287 C C . GLY A 1 160 ? -9.957 -0.452 23.031 1.00 96.81 160 GLY A C 1
ATOM 1288 O O . GLY A 1 160 ? -8.946 0.138 23.414 1.00 96.81 160 GLY A O 1
ATOM 1289 N N . VAL A 1 161 ? -10.821 0.066 22.165 1.00 97.31 161 VAL A N 1
ATOM 1290 C CA . VAL A 1 161 ? -10.774 1.438 21.648 1.00 97.31 161 VAL A CA 1
ATOM 1291 C C . VAL A 1 161 ? -12.077 2.162 21.975 1.00 97.31 161 VAL A C 1
ATOM 1293 O O . VAL A 1 161 ? -13.117 1.531 22.179 1.00 97.31 161 VAL A O 1
ATOM 1296 N N . ASN A 1 162 ? -12.030 3.488 22.066 1.00 97.25 162 ASN A N 1
ATOM 1297 C CA . ASN A 1 162 ? -13.241 4.278 22.264 1.00 97.25 162 ASN A CA 1
ATOM 1298 C C . ASN A 1 162 ? -14.107 4.309 20.986 1.00 97.25 162 ASN A C 1
ATOM 1300 O O . ASN A 1 162 ? -13.683 3.886 19.906 1.00 97.25 162 ASN A O 1
ATOM 1304 N N . LEU A 1 163 ? -15.334 4.823 21.114 1.00 96.25 163 LEU A N 1
ATOM 1305 C CA . LEU A 1 163 ? -16.299 4.908 20.012 1.00 96.25 163 LEU A CA 1
ATOM 1306 C C . LEU A 1 163 ? -15.762 5.685 18.801 1.00 96.25 163 LEU A C 1
ATOM 1308 O O . LEU A 1 163 ? -16.049 5.328 17.662 1.00 96.25 163 LEU A O 1
ATOM 1312 N N . GLU A 1 164 ? -15.001 6.750 19.033 1.00 97.44 164 GLU A N 1
ATOM 1313 C CA . GLU A 1 164 ? -14.502 7.617 17.968 1.00 97.44 164 GLU A CA 1
ATOM 1314 C C . GLU A 1 164 ? -13.488 6.881 17.086 1.00 97.44 164 GLU A C 1
ATOM 1316 O O . GLU A 1 164 ? -13.647 6.833 15.866 1.00 97.44 164 GLU A O 1
ATOM 1321 N N . VAL A 1 165 ? -12.522 6.198 17.706 1.00 98.12 165 VAL A N 1
ATOM 1322 C CA . VAL A 1 165 ? -11.555 5.345 17.002 1.00 98.12 165 VAL A CA 1
ATOM 1323 C C . VAL A 1 165 ? -12.253 4.192 16.281 1.00 98.12 165 VAL A C 1
ATOM 1325 O O . VAL A 1 165 ? -11.937 3.919 15.122 1.00 98.12 165 VAL A O 1
ATOM 1328 N N . TRP A 1 166 ? -13.234 3.539 16.916 1.00 97.81 166 TRP A N 1
ATOM 1329 C CA . TRP A 1 166 ? -14.016 2.491 16.254 1.00 97.81 166 TRP A CA 1
ATOM 1330 C C . TRP A 1 166 ? -14.723 3.013 15.001 1.00 97.81 166 TRP A C 1
ATOM 1332 O O . TRP A 1 166 ? -14.643 2.391 13.943 1.00 97.81 166 TRP A O 1
ATOM 1342 N N . ASN A 1 167 ? -15.365 4.178 15.090 1.00 97.81 167 ASN A N 1
ATOM 1343 C CA . ASN A 1 167 ? -16.049 4.793 13.958 1.00 97.81 167 ASN A CA 1
ATOM 1344 C C . ASN A 1 167 ? -15.080 5.152 12.827 1.00 97.81 167 ASN A C 1
ATOM 1346 O O . ASN A 1 167 ? -15.432 4.978 11.661 1.00 97.81 167 ASN A O 1
ATOM 1350 N N . ILE A 1 168 ? -13.867 5.618 13.146 1.00 98.19 168 ILE A N 1
ATOM 1351 C CA . ILE A 1 168 ? -12.819 5.869 12.147 1.00 98.19 168 ILE A CA 1
ATOM 1352 C C . ILE A 1 168 ? -12.463 4.569 11.422 1.00 98.19 168 ILE A C 1
ATOM 1354 O O . ILE A 1 168 ? -12.549 4.519 10.193 1.00 98.19 168 ILE A O 1
ATOM 1358 N N . PHE A 1 169 ? -12.120 3.507 12.159 1.00 98.31 169 PHE A N 1
ATOM 1359 C CA . PHE A 1 169 ? -11.767 2.225 11.549 1.00 98.31 169 PHE A CA 1
ATOM 1360 C C . PHE A 1 169 ? -12.920 1.647 10.731 1.00 98.31 169 PHE A C 1
ATOM 1362 O O . PHE A 1 169 ? -12.731 1.309 9.566 1.00 98.31 169 PHE A O 1
ATOM 1369 N N . HIS A 1 170 ? -14.126 1.594 11.289 1.00 97.94 170 HIS A N 1
ATOM 1370 C CA . HIS A 1 170 ? -15.283 1.017 10.614 1.00 97.94 170 HIS A CA 1
ATOM 1371 C C . HIS A 1 170 ? -15.704 1.828 9.378 1.00 97.94 170 HIS A C 1
ATOM 1373 O O . HIS A 1 170 ? -16.121 1.254 8.378 1.00 97.94 170 HIS A O 1
ATOM 1379 N N . ARG A 1 171 ? -15.555 3.159 9.388 1.00 98.06 171 ARG A N 1
ATOM 1380 C CA . ARG A 1 171 ? -15.834 3.996 8.210 1.00 98.06 171 ARG A CA 1
ATOM 1381 C C . ARG A 1 171 ? -14.854 3.739 7.063 1.00 98.06 171 ARG A C 1
ATOM 1383 O O . ARG A 1 171 ? -15.255 3.832 5.907 1.00 98.06 171 ARG A O 1
ATOM 1390 N N . ILE A 1 172 ? -13.584 3.473 7.367 1.00 97.69 172 ILE A N 1
ATOM 1391 C CA . ILE A 1 172 ? -12.534 3.280 6.353 1.00 97.69 172 ILE A CA 1
ATOM 1392 C C . ILE A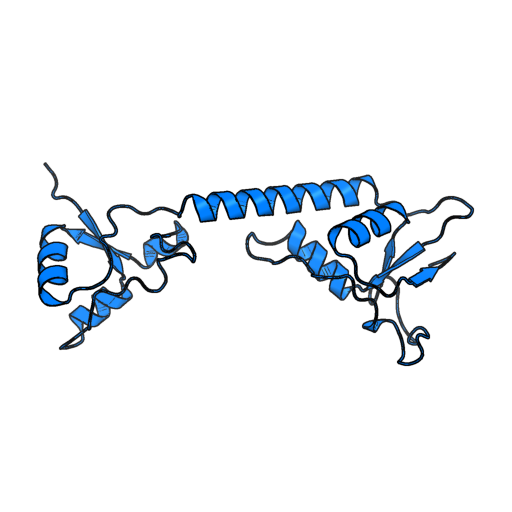 1 172 ? -12.494 1.830 5.862 1.00 97.69 172 ILE A C 1
ATOM 1394 O O . ILE A 1 172 ? -12.331 1.588 4.667 1.00 97.69 172 ILE A O 1
ATOM 1398 N N . TYR A 1 173 ? -12.623 0.876 6.781 1.00 98.12 173 TYR A N 1
ATOM 1399 C CA . TYR A 1 173 ? -12.369 -0.541 6.533 1.00 98.12 173 TYR A CA 1
ATOM 1400 C C . TYR A 1 173 ? -13.631 -1.406 6.564 1.00 98.12 173 TYR A C 1
ATOM 1402 O O . TYR A 1 173 ? -13.643 -2.478 5.962 1.00 98.12 173 TYR A O 1
ATOM 1410 N N . GLY A 1 174 ? -14.697 -0.963 7.236 1.00 98.06 174 GLY A N 1
ATOM 1411 C CA . GLY A 1 174 ? -15.866 -1.796 7.517 1.00 98.06 174 GLY A CA 1
ATOM 1412 C C . GLY A 1 174 ? -15.495 -3.055 8.304 1.00 98.06 174 GLY A C 1
ATOM 1413 O O . GLY A 1 174 ? -14.544 -3.059 9.087 1.00 98.06 174 GLY A O 1
ATOM 1414 N N . GLY A 1 175 ? -16.226 -4.141 8.058 1.00 96.69 175 GLY A N 1
ATOM 1415 C CA . GLY A 1 175 ? -15.975 -5.442 8.675 1.00 96.69 175 GLY A CA 1
ATOM 1416 C C . GLY A 1 175 ? -16.745 -5.645 9.978 1.00 96.69 175 GLY A C 1
ATOM 1417 O O . GLY A 1 175 ? -17.828 -5.093 10.165 1.00 96.69 175 GLY A O 1
ATOM 1418 N N . GLY A 1 176 ? -16.205 -6.483 10.858 1.00 93.75 176 GLY A N 1
ATOM 1419 C CA . GLY A 1 176 ? -16.829 -6.873 12.116 1.00 93.75 176 GLY A CA 1
ATOM 1420 C C . GLY A 1 176 ? -16.387 -8.266 12.581 1.00 93.75 176 GLY A C 1
ATOM 1421 O O . GLY A 1 176 ? -15.296 -8.706 12.234 1.00 93.75 176 GLY A O 1
ATOM 1422 N N . PRO A 1 177 ? -17.207 -8.962 13.381 1.00 96.00 177 PRO A N 1
ATOM 1423 C CA . PRO A 1 177 ? -18.388 -8.443 14.067 1.00 96.00 177 PRO A CA 1
ATOM 1424 C C . PRO A 1 177 ? -18.027 -7.359 15.095 1.00 96.00 177 PRO A C 1
ATOM 1426 O O . PRO A 1 177 ? -16.934 -7.337 15.665 1.00 96.00 177 PRO A O 1
ATOM 1429 N N . THR A 1 178 ? -18.961 -6.444 15.347 1.00 96.62 178 THR A N 1
ATOM 1430 C CA . THR A 1 178 ? -18.802 -5.413 16.380 1.00 96.62 178 THR A CA 1
ATOM 1431 C C . THR A 1 178 ? -18.930 -6.043 17.763 1.00 96.62 178 THR A C 1
ATOM 1433 O O . THR A 1 178 ? -19.977 -6.592 18.103 1.00 96.62 178 THR A O 1
ATOM 1436 N N . ILE A 1 179 ? -17.890 -5.922 18.588 1.00 95.81 179 ILE A N 1
ATOM 1437 C CA . ILE A 1 179 ? -17.895 -6.398 19.976 1.00 95.81 179 ILE A CA 1
ATOM 1438 C C . ILE A 1 179 ? -17.802 -5.185 20.903 1.00 95.81 179 ILE A C 1
ATOM 1440 O O . ILE A 1 179 ? -16.837 -4.423 20.844 1.00 95.81 179 ILE A O 1
ATOM 1444 N N . VAL A 1 180 ? -18.801 -5.028 21.775 1.00 95.06 180 VAL A N 1
ATOM 1445 C CA . VAL A 1 180 ? -18.939 -3.886 22.691 1.00 95.06 180 VAL A CA 1
ATOM 1446 C C . VAL A 1 180 ? -18.848 -4.351 24.144 1.00 95.06 180 VAL A C 1
ATOM 1448 O O . VAL A 1 180 ? -19.409 -5.389 24.514 1.00 95.06 180 VAL A O 1
ATOM 1451 N N . ARG A 1 181 ? -18.141 -3.593 24.987 1.00 91.25 181 ARG A N 1
ATOM 1452 C CA . ARG A 1 181 ? -17.985 -3.866 26.422 1.00 91.25 181 ARG A CA 1
ATOM 1453 C C . ARG A 1 181 ? -18.080 -2.589 27.245 1.00 91.25 181 ARG A C 1
ATOM 1455 O O . ARG A 1 181 ? -17.464 -1.586 26.916 1.00 91.25 181 ARG A O 1
ATOM 1462 N N . SER A 1 182 ? -18.790 -2.633 28.368 1.00 87.00 182 SER A N 1
ATOM 1463 C CA . SER A 1 182 ? -18.833 -1.509 29.316 1.00 87.00 182 SER A CA 1
ATOM 1464 C C . SER A 1 182 ? -17.547 -1.375 30.145 1.00 87.00 182 SER A C 1
ATOM 1466 O O . SER A 1 182 ? -17.292 -0.313 30.709 1.00 87.00 182 SER A O 1
ATOM 1468 N N . ARG A 1 183 ? -16.730 -2.437 30.232 1.00 81.06 183 ARG A N 1
ATOM 1469 C CA . ARG A 1 183 ? -15.446 -2.497 30.957 1.00 81.06 183 ARG A CA 1
ATOM 1470 C C . ARG A 1 183 ? -14.458 -3.410 30.218 1.00 81.06 183 ARG A C 1
ATOM 1472 O O . ARG A 1 183 ? -14.900 -4.348 29.558 1.00 81.06 183 ARG A O 1
ATOM 1479 N N . LEU A 1 184 ? -13.159 -3.116 30.321 1.00 77.00 184 LEU A N 1
ATOM 1480 C CA . LEU A 1 184 ? -12.062 -3.879 29.701 1.00 77.00 184 LEU A CA 1
ATOM 1481 C C . LEU A 1 184 ? -11.326 -4.780 30.678 1.00 77.00 184 LEU A C 1
ATOM 1483 O O . LEU A 1 184 ? -11.184 -4.355 31.845 1.00 77.00 184 LEU A O 1
#

Radius of gyration: 25.96 Å; chains: 1; bounding box: 54×36×66 Å

Secondary structure (DSSP, 8-state):
-PPPEEEEEHHHHHHHHH-S---SB--TTSB-TTSSB-B-GGGGGGEEEEEHHHHHHHHHHH-BSPPB-S-B--HHHHHHHHHHHHHHHHHHHHHHHH--S---TT--EEEEEHHHHHHHHHHHHS-TTPPP--SEE-GGGB-TTSPBPTT--BTTTEEEE-HHHHHHHHHHH-EE---EES--

pLDDT: mean 92.17, std 6.76, range [45.66, 98.5]

Organism: NCBI:txid464990

InterPro domains:
  IPR006615 Peptidase C19, ubiquitin-specific peptidase, DUSP domain [PF06337] (5-68)
  IPR006615 Peptidase C19, ubiquitin-specific peptidase, DUSP domain [PF06337] (106-182)
  IPR006615 Peptidase C19, ubiquitin-specific peptidase, DUSP domain [PS51283] (1-74)
  IPR006615 Peptidase C19, ubiquitin-specific peptidase, DUSP domain [PS51283] (82-184)
  IPR006615 Peptidase C19, ubiquitin-specific peptidase, DUSP domain [SM00695] (2-76)
  IPR006615 Peptidase C19, ubiquitin-specific peptidase, DUSP domain [SM00695] (102-183)
  IPR035927 DUSP-like superfamily [G3DSA:3.30.2230.10] (1-71)
  IPR035927 DUSP-like superfamily [G3DSA:3.30.2230.10] (78-183)
  IPR035927 DUSP-like superfamily [SSF143791] (3-68)
  IPR035927 DUSP-like superfamily [SSF143791] (82-181)

Sequence (184 aa):
GGEAQVWISKLWWHRWLNVVNPGPIDLTGFTCHHGKVHIPPSDEAKLKCIPVTVWDALIAKYKGGPQIGALGECGQCLAEREEMDRRRRYEQKMVHESDKTYIEPGQAWFIVDKQWLQSWLAFVNEDLHRPPPGPISNDRLLAQDGSPLEGLERGLNYRGVNLEVWNIFHRIYGGGPTIVRSRL

Foldseek 3Di:
DDFQKFKAFPVLVVLVVPDPASAARDPVVQADPVRDGAADPVNVVRIDIDGVVVVVVRCVPRNHDDIGRDHHGDPVVVVVLVVLLVVLVVLVVQLVVQWDPDDDPPFWWKKAFPVLVVLNCCSNPHDSPRDHSAATDPVVQADPVRHGDPPDDDPPTIHTTGPSSVCSRCVVHNHDDIDIGRPD